Protein 3TT2 (pdb70)

B-factor: mean 83.64, std 30.18, range [34.37, 257.27]

Radius of gyration: 21.17 Å; Cα contacts (8 Å, |Δi|>4): 575; chains: 1; bounding box: 44×39×64 Å

Sequence (309 aa):
TLPDRFIARAPVPADAPAIARLIAACQEADGDEPDASAEEVLRDWEGLDLGQEAVLVVAPDGEAAAYADVLNRRYVQLSVYGYVHPRFRGGLGTWLVQWGEEWIQDRHLAPAEAQVTVQHYIRASSTSALRLEQHGYRPVRRDIWVAITLDQPPPAPEWPEGITARTFVPGLLDERATYEAVEEAFGRPPSTFERWLSTQSERKDPELWLLAVETDSGHIVGTCLGQETAGKGWIGSVGVRRPWRGRGIALALLQEVFGVYYRRGVREVELSVDAESRTGAPRLYRRAGHVKHHRYVLHRKEIRPGIDLSTT

CATH classification: 3.40.630.30

InterPro domains:
  IPR000182 GNAT domain [PF00583] (185-301)
  IPR000182 GNAT domain [PF13508] (57-145)
  IPR000182 GNAT domain [PS51186] (10-158)
  IPR000182 GNAT domain [PS51186] (170-321)
  IPR016181 Acyl-CoA N-acyltransferase [SSF55729] (5-161)
  IPR016181 Acyl-CoA N-acyltransferase [SSF55729] (130-307)
  IPR050680 YpeA/RimI acetyltransferase [PTHR43420] (211-312)

Solvent-accessible surface area: 16433 Å² total

Secondary structure (DSSP, 8-state):
---TT-EEE---GGGHHHHHHHHHHHHHHTT------HHHHHHHTTTS-HHHHEEEEE-TTSSEEEEEEEEEETTTEEEEEEEE-TTS---HHHHHHHHHHHHHHH---S-TTB-EEEEEEEETT-HHHHH--TTS-EEEEEEE--EE-SSPPPPP-PPTTEEEEE--TTTSHHHHHHHHHHHT------HHHHH--TTGGG-GGGEEEEEETTTTEEEEEEEEEEETTEEEEEEEEE-GGGTTSSHHHHHHHHHHHHHHHHT--EEEE-EEEETTT-S-HHHHHT-----EEEEEEEEEE-SB--TT-

Nearest PDB structures (foldseek):
  3tt2-assembly1_A  TM=1.003E+00  e=1.892E-68  Sphaerobacter thermophilus DSM 20745
  7wx5-assembly1_A  TM=7.846E-01  e=6.870E-16  Legionella pneumophila
  7wx7-assembly1_A  TM=7.802E-01  e=7.766E-16  Legionella pneumophila
  6wqb-assembly1_A  TM=7.518E-01  e=3.594E-15  Legionella hackeliae
  7wx6-assembly1_A  TM=7.476E-01  e=6.807E-14  Legionella pneumophila

Organism: Sphaerobacter thermophilus (strain ATCC 49802 / DSM 20745 / KCCM 41009 / NCIMB 13125 / S 6022) (NCBI:txid479434)

Foldseek 3Di:
DDDPLKDKAFDDLVCLALVQVQVQQQCVVLVHHSPGHSVVVNVVCPPDDRHQFKMFIAGNVRGTQKIKGWDQFQLQEIEMEITGRPVPPDCVVVVSVVVSLVSSVVPVSHDPQAWHKYKYWAFPRDVSVVVCVVVAWDFFWKKFKKAFPPDQFDQFDAFPQKDKDQDDPPPCQVQVLVLVCQQDLLARDDS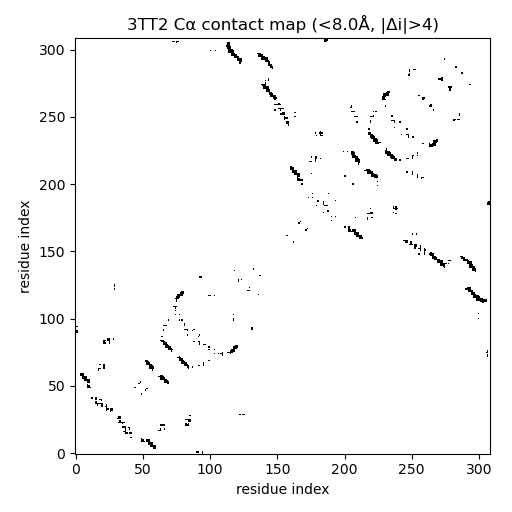VRVCVVVPQVVPSLLWIFIAGNVVRHGQWIWRWGADPLAIETEDTGGHVVPPPRCRSLSRLSSSSNSSVVVPRGMYMYMDIDGPPPDDDPSPVSSPDTDTMITMIMDTSGDHDHDSHD

Structure (mmCIF, N/CA/C/O backbone):
data_3TT2
#
_entry.id   3TT2
#
_cell.length_a   48.611
_cell.length_b   85.515
_cell.length_c   98.626
_cell.angle_alpha   90.00
_cell.angle_beta   90.00
_cell.angle_gamma   90.00
#
_symmetry.space_group_name_H-M   'P 21 21 21'
#
loop_
_entity.id
_entity.type
_entity.pdbx_description
1 polymer 'GCN5-related N-acetyltransferase'
2 non-polymer 'SULFATE ION'
3 non-polymer GLYCEROL
4 non-polymer '2-(N-MORPHOLINO)-ETHANESULFONIC ACID'
5 water water
#
loop_
_atom_site.group_PDB
_atom_site.id
_atom_site.type_symbol
_atom_site.label_atom_id
_atom_site.label_alt_id
_atom_site.label_comp_id
_atom_site.label_asym_id
_atom_site.label_entity_id
_atom_site.label_seq_id
_atom_site.pdbx_PDB_ins_code
_atom_site.Cartn_x
_atom_site.Cartn_y
_atom_site.Cartn_z
_atom_site.occupancy
_atom_site.B_iso_or_equiv
_atom_site.auth_seq_id
_atom_site.auth_comp_id
_atom_site.auth_asym_id
_atom_site.auth_atom_id
_atom_site.pdbx_PDB_model_num
ATOM 1 N N . THR A 1 8 ? 25.724 58.180 97.815 1.00 133.76 5 THR A N 1
ATOM 2 C CA . THR A 1 8 ? 24.573 58.970 98.250 1.00 139.24 5 THR A CA 1
ATOM 3 C C . THR A 1 8 ? 23.494 59.035 97.169 1.00 134.40 5 THR A C 1
ATOM 4 O O . THR A 1 8 ? 23.765 59.371 96.012 1.00 129.11 5 THR A O 1
ATOM 8 N N . LEU A 1 9 ? 22.270 58.704 97.565 1.00 133.46 6 LEU A N 1
ATOM 9 C CA . LEU A 1 9 ? 21.120 58.769 96.682 1.00 125.72 6 LEU A CA 1
ATOM 10 C C . LEU A 1 9 ? 19.957 59.286 97.510 1.00 134.94 6 LEU A C 1
ATOM 11 O O . LEU A 1 9 ? 19.860 58.948 98.696 1.00 141.96 6 LEU A O 1
ATOM 16 N N . PRO A 1 10 ? 19.085 60.126 96.910 1.00 136.27 7 PRO A N 1
ATOM 17 C CA . PRO A 1 10 ? 17.875 60.509 97.651 1.00 144.01 7 PRO A CA 1
ATOM 18 C C . PRO A 1 10 ? 17.024 59.315 98.090 1.00 149.26 7 PRO A C 1
ATOM 19 O O . PRO A 1 10 ? 16.852 58.371 97.318 1.00 147.19 7 PRO A O 1
ATOM 23 N N . ASP A 1 11 ? 16.499 59.384 99.311 1.00 156.29 8 ASP A N 1
ATOM 24 C CA . ASP A 1 11 ? 15.787 58.282 99.960 1.00 158.84 8 ASP A CA 1
ATOM 25 C C . ASP A 1 11 ? 14.708 57.659 99.081 1.00 158.96 8 ASP A C 1
ATOM 26 O O . ASP A 1 11 ? 14.644 56.440 98.909 1.00 162.05 8 ASP A O 1
ATOM 31 N N . ARG A 1 12 ? 13.883 58.513 98.495 1.00 152.59 9 ARG A N 1
ATOM 32 C CA . ARG A 1 12 ? 12.698 58.060 97.792 1.00 149.92 9 ARG A CA 1
ATOM 33 C C . ARG A 1 12 ? 13.035 57.365 96.476 1.00 144.72 9 ARG A C 1
ATOM 34 O O . ARG A 1 12 ? 12.152 56.836 95.800 1.00 148.26 9 ARG A O 1
ATOM 42 N N . PHE A 1 13 ? 14.313 57.375 96.112 1.00 138.89 10 PHE A N 1
ATOM 43 C CA . PHE A 1 13 ? 14.753 56.835 94.825 1.00 132.30 10 PHE A CA 1
ATOM 44 C C . PHE A 1 13 ? 15.381 55.437 94.886 1.00 127.54 10 PHE A C 1
ATOM 45 O O . PHE A 1 13 ? 16.313 55.179 95.654 1.00 122.21 10 PHE A O 1
ATOM 53 N N . ILE A 1 14 ? 14.861 54.550 94.042 1.00 125.33 11 ILE A N 1
ATOM 54 C CA . ILE A 1 14 ? 15.294 53.161 93.989 1.00 119.83 11 ILE A CA 1
ATOM 55 C C . ILE A 1 14 ? 16.038 52.904 92.691 1.00 110.83 11 ILE A C 1
ATOM 56 O O . ILE A 1 14 ? 15.543 53.205 91.603 1.00 108.22 11 ILE A O 1
ATOM 61 N N . ALA A 1 15 ? 17.241 52.363 92.814 1.00 105.25 12 ALA A N 1
ATOM 62 C CA . ALA A 1 15 ? 18.017 51.980 91.653 1.00 99.27 12 ALA A CA 1
ATOM 63 C C . ALA A 1 15 ? 17.893 50.476 91.486 1.00 99.09 12 ALA A C 1
ATOM 64 O O . ALA A 1 15 ? 17.991 49.734 92.462 1.00 105.01 12 ALA A O 1
ATOM 66 N N . ARG A 1 16 ? 17.659 50.026 90.260 1.00 93.92 13 ARG A N 1
ATOM 67 C CA . ARG A 1 16 ? 17.398 48.615 90.015 1.00 92.51 13 ARG A CA 1
ATOM 68 C C . ARG A 1 16 ? 17.729 48.266 88.570 1.00 92.25 13 AR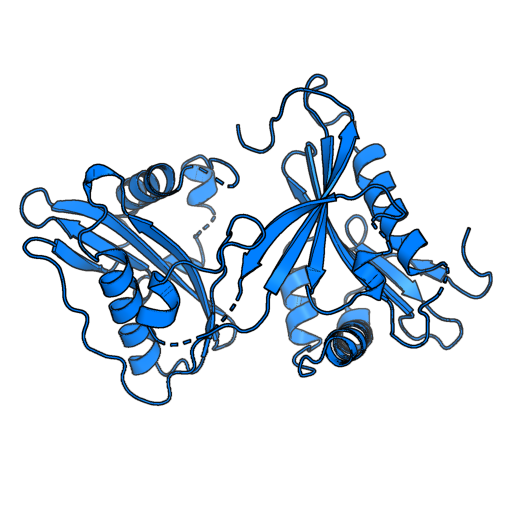G A C 1
ATOM 69 O O . ARG A 1 16 ? 17.773 49.152 87.715 1.00 91.79 13 ARG A O 1
ATOM 77 N N . ALA A 1 17 ? 17.955 46.985 88.291 1.00 90.73 14 ALA A N 1
ATOM 78 C CA . ALA A 1 17 ? 18.220 46.556 86.922 1.00 89.31 14 ALA A CA 1
ATOM 79 C C . ALA A 1 17 ? 16.977 46.734 86.062 1.00 97.25 14 ALA A C 1
ATOM 80 O O . ALA A 1 17 ? 15.875 46.431 86.496 1.00 103.03 14 ALA A O 1
ATOM 82 N N . PRO A 1 18 ? 17.146 47.231 84.833 1.00 96.38 15 PRO A N 1
ATOM 83 C CA . PRO A 1 18 ? 16.002 47.327 83.922 1.00 100.41 15 PRO A CA 1
ATOM 84 C C . PRO A 1 18 ? 15.465 45.977 83.413 1.00 105.56 15 PRO A C 1
ATOM 85 O O . PRO A 1 18 ? 16.222 45.029 83.176 1.00 106.32 15 PRO A O 1
ATOM 89 N N . VAL A 1 19 ? 14.146 45.932 83.239 1.00 104.75 16 VAL A N 1
ATOM 90 C CA . VAL A 1 19 ? 13.414 44.777 82.733 1.00 107.57 16 VAL A CA 1
ATOM 91 C C . VAL A 1 19 ? 12.796 45.248 81.414 1.00 107.49 16 VAL A C 1
ATOM 92 O O . VAL A 1 19 ? 12.462 46.422 81.291 1.00 105.69 16 VAL A O 1
ATOM 96 N N . PRO A 1 20 ? 12.653 44.352 80.417 1.00 107.59 17 PRO A N 1
ATOM 97 C CA . PRO A 1 20 ? 12.138 44.764 79.099 1.00 109.35 17 PRO A CA 1
ATOM 98 C C . PRO A 1 20 ? 10.825 45.561 79.126 1.00 118.05 17 PRO A C 1
ATOM 99 O O . PRO A 1 20 ? 10.571 46.344 78.206 1.00 119.06 17 PRO A O 1
ATOM 103 N N . ALA A 1 21 ? 10.014 45.369 80.163 1.00 121.41 18 ALA A N 1
ATOM 104 C CA . ALA A 1 21 ? 8.784 46.139 80.331 1.00 126.45 18 ALA A CA 1
ATOM 105 C C . ALA A 1 21 ? 9.043 47.619 80.650 1.00 117.82 18 ALA A C 1
ATOM 106 O O . ALA A 1 21 ? 8.120 48.442 80.633 1.00 124.19 18 ALA A O 1
ATOM 108 N N . ASP A 1 22 ? 10.295 47.949 80.945 1.00 106.77 19 ASP A N 1
ATOM 109 C CA . ASP A 1 22 ? 10.687 49.333 81.190 1.00 110.94 19 ASP A CA 1
ATOM 110 C C . ASP A 1 22 ? 11.018 50.055 79.887 1.00 111.05 19 ASP A C 1
ATOM 111 O O . ASP A 1 22 ? 11.189 51.273 79.875 1.00 111.38 19 ASP A O 1
ATOM 116 N N . ALA A 1 23 ? 11.119 49.303 78.797 1.00 91.42 20 ALA A N 1
ATOM 117 C CA . ALA A 1 23 ? 11.375 49.903 77.492 1.00 94.46 20 ALA A CA 1
ATOM 118 C C . ALA A 1 23 ? 10.515 51.139 77.184 1.00 96.37 20 ALA A C 1
ATOM 119 O O . ALA A 1 23 ? 11.061 52.165 76.765 1.00 92.08 20 ALA A O 1
ATOM 121 N N . PRO A 1 24 ? 9.174 51.049 77.376 1.00 103.85 21 PRO A N 1
ATOM 122 C CA . PRO A 1 24 ? 8.350 52.232 77.099 1.00 110.59 21 PRO A CA 1
ATOM 123 C C . PRO A 1 24 ? 8.635 53.404 78.027 1.00 114.06 21 PRO A C 1
ATOM 124 O O . PRO A 1 24 ? 8.724 54.536 77.555 1.00 115.79 21 PRO A O 1
ATOM 128 N N . ALA A 1 25 ? 8.772 53.133 79.322 1.00 114.60 22 ALA A N 1
ATOM 129 C CA . ALA A 1 25 ? 9.019 54.185 80.297 1.00 116.95 22 ALA A CA 1
ATOM 130 C C . ALA A 1 25 ? 10.330 54.887 79.986 1.00 113.21 22 ALA A C 1
ATOM 131 O O . ALA A 1 25 ? 10.388 56.117 79.965 1.00 114.28 22 ALA A O 1
ATOM 133 N N . ILE A 1 26 ? 11.363 54.083 79.719 1.00 106.32 23 ILE A N 1
ATOM 134 C CA . ILE A 1 26 ? 12.727 54.555 79.457 1.00 97.65 23 ILE A CA 1
ATOM 135 C C . ILE A 1 26 ? 12.855 55.334 78.147 1.00 92.19 23 ILE A C 1
ATOM 136 O O . ILE A 1 26 ? 13.566 56.337 78.076 1.00 87.61 23 ILE A O 1
ATOM 141 N N . ALA A 1 27 ? 12.176 54.857 77.113 1.00 93.20 24 ALA A N 1
ATOM 142 C CA . ALA A 1 27 ? 12.125 55.568 75.850 1.00 94.46 24 ALA A CA 1
ATOM 143 C C . ALA A 1 27 ? 11.759 57.027 76.120 1.00 96.94 24 ALA A C 1
ATOM 144 O O . ALA A 1 27 ? 12.427 57.949 75.647 1.00 92.90 24 ALA A O 1
ATOM 146 N N . ARG A 1 28 ? 10.722 57.224 76.926 1.00 98.30 25 ARG A N 1
ATOM 147 C CA . ARG A 1 28 ? 10.243 58.557 77.249 1.00 101.27 25 ARG A CA 1
ATOM 148 C C . ARG A 1 28 ? 11.259 59.369 78.034 1.00 101.24 25 ARG A C 1
ATOM 149 O O . ARG A 1 28 ? 11.328 60.588 77.903 1.00 110.23 25 ARG A O 1
ATOM 157 N N . LEU A 1 29 ? 12.042 58.696 78.861 1.00 90.33 26 LEU A N 1
ATOM 158 C CA . LEU A 1 29 ? 13.093 59.381 79.592 1.00 93.72 26 LEU A CA 1
ATOM 159 C C . LEU A 1 29 ? 14.135 59.935 78.618 1.00 96.40 26 LEU A C 1
ATOM 160 O O . LEU A 1 29 ? 14.579 61.075 78.748 1.00 96.59 26 LEU A O 1
ATOM 165 N N . ILE A 1 30 ? 14.520 59.121 77.641 1.00 97.23 27 ILE A N 1
ATOM 166 C CA . ILE A 1 30 ? 15.467 59.549 76.616 1.00 89.68 27 ILE A CA 1
ATOM 167 C C . ILE A 1 30 ? 14.863 60.676 75.803 1.00 95.43 27 ILE A C 1
ATOM 168 O O . ILE A 1 30 ? 15.548 61.623 75.418 1.00 94.46 27 ILE A O 1
ATOM 173 N N . ALA A 1 31 ? 13.570 60.552 75.525 1.00 94.72 28 ALA A N 1
ATOM 174 C CA . ALA A 1 31 ? 12.874 61.543 74.729 1.00 94.87 28 ALA A CA 1
ATOM 175 C C . ALA A 1 31 ? 12.885 62.887 75.444 1.00 100.10 28 ALA A C 1
ATOM 176 O O . ALA A 1 31 ? 13.175 63.919 74.840 1.00 106.40 28 ALA A O 1
ATOM 178 N N . ALA A 1 32 ? 12.586 62.866 76.738 1.00 101.11 29 ALA A N 1
ATOM 179 C CA . ALA A 1 32 ? 12.596 64.084 77.541 1.00 105.45 29 ALA A CA 1
ATOM 180 C C . ALA A 1 32 ? 13.990 64.698 77.564 1.00 99.94 29 ALA A C 1
ATOM 181 O O . ALA A 1 32 ? 14.137 65.922 77.531 1.00 104.01 29 ALA A O 1
ATOM 183 N N . CYS A 1 33 ? 15.007 63.838 77.606 1.00 93.75 30 CYS A N 1
ATOM 184 C CA . CYS A 1 33 ? 16.410 64.270 77.572 1.00 99.92 30 CYS A CA 1
ATOM 185 C C . CYS A 1 33 ? 16.844 64.822 76.211 1.00 106.81 30 CYS A C 1
ATOM 186 O O . CYS A 1 33 ? 17.485 65.875 76.143 1.00 105.18 30 CYS A O 1
ATOM 189 N N . GLN A 1 34 ? 16.508 64.107 75.136 1.00 109.70 31 GLN A N 1
ATOM 190 C CA . GLN A 1 34 ? 16.906 64.533 73.796 1.00 106.08 31 GLN A CA 1
ATOM 191 C C . GLN A 1 34 ? 16.128 65.770 73.387 1.00 107.10 31 GLN A C 1
ATOM 192 O O . GLN A 1 34 ? 16.541 66.511 72.501 1.00 87.09 31 GLN A O 1
ATOM 198 N N . GLU A 1 35 ? 15.011 66.008 74.061 1.00 111.59 32 GLU A N 1
ATOM 199 C CA . GLU A 1 35 ? 14.263 67.223 73.823 1.00 115.77 32 GLU A CA 1
ATOM 200 C C . GLU A 1 35 ? 14.971 68.452 74.377 1.00 117.10 32 GLU A C 1
ATOM 201 O O . GLU A 1 35 ? 15.025 69.486 73.715 1.00 123.37 32 GLU A O 1
ATOM 207 N N . ALA A 1 36 ? 15.519 68.342 75.583 1.00 113.72 33 ALA A N 1
ATOM 208 C CA . ALA A 1 36 ? 16.211 69.474 76.199 1.00 115.95 33 ALA A CA 1
ATOM 209 C C . ALA A 1 36 ? 17.446 69.907 75.400 1.00 122.42 33 ALA A C 1
ATOM 210 O O . ALA A 1 36 ? 17.763 71.096 75.327 1.00 130.13 33 ALA A O 1
ATOM 212 N N . ASP A 1 37 ? 18.129 68.943 74.788 1.00 117.83 34 ASP A N 1
ATOM 213 C CA . ASP A 1 37 ? 19.313 69.237 73.990 1.00 116.07 34 ASP A CA 1
ATOM 214 C C . ASP A 1 37 ? 18.935 69.955 72.696 1.00 117.73 34 ASP A C 1
ATOM 215 O O . ASP A 1 37 ? 19.801 70.439 71.969 1.00 124.47 34 ASP A O 1
ATOM 220 N N . GLY A 1 38 ? 17.641 70.011 72.404 1.00 111.18 35 GLY A N 1
ATOM 221 C CA . GLY A 1 38 ? 17.174 70.670 71.203 1.00 115.05 35 GLY A CA 1
ATOM 222 C C . GLY A 1 38 ? 16.827 69.695 70.095 1.00 120.96 35 GLY A C 1
ATOM 223 O O . GLY A 1 38 ? 16.374 70.092 69.019 1.00 130.84 35 GLY A O 1
ATOM 224 N N . ASP A 1 39 ? 17.048 68.413 70.349 1.00 115.48 36 ASP A N 1
ATOM 225 C CA . ASP A 1 39 ? 16.699 67.397 69.370 1.00 120.47 36 ASP A CA 1
ATOM 226 C C . ASP A 1 39 ? 15.218 67.083 69.409 1.00 128.54 36 ASP A C 1
ATOM 227 O O . ASP A 1 39 ? 14.547 67.308 70.416 1.00 133.26 36 ASP A O 1
ATOM 232 N N . GLU A 1 40 ? 14.704 66.587 68.293 1.00 131.98 37 GLU A N 1
ATOM 233 C CA . GLU A 1 40 ? 13.341 66.102 68.263 1.00 136.16 37 GLU A CA 1
ATOM 234 C C . GLU A 1 40 ? 13.272 64.816 69.073 1.00 139.44 37 GLU A C 1
ATOM 235 O O . GLU A 1 40 ? 14.244 64.058 69.135 1.00 131.92 37 GLU A O 1
ATOM 241 N N . PRO A 1 41 ? 12.123 64.571 69.708 1.00 148.43 38 PRO A N 1
ATOM 242 C CA . PRO A 1 41 ? 11.889 63.298 70.392 1.00 149.22 38 PRO A CA 1
ATOM 243 C C . PRO A 1 41 ? 11.684 62.144 69.410 1.00 150.75 38 PRO A C 1
ATOM 244 O O . PRO A 1 41 ? 10.558 61.721 69.153 1.00 152.36 38 PRO A O 1
ATOM 248 N N . ASP A 1 42 ? 12.789 61.651 68.862 1.00 150.05 39 ASP A N 1
ATOM 249 C CA . ASP A 1 42 ? 12.772 60.488 67.991 1.00 151.24 39 ASP A CA 1
ATOM 250 C C . ASP A 1 42 ? 12.471 59.226 68.795 1.00 146.41 39 ASP A C 1
ATOM 251 O O . ASP A 1 42 ? 11.770 58.338 68.321 1.00 148.72 39 ASP A O 1
ATOM 256 N N . ALA A 1 43 ? 12.976 59.181 70.027 1.00 136.70 40 ALA A N 1
ATOM 257 C CA . ALA A 1 43 ? 13.075 57.947 70.809 1.00 126.56 40 ALA A CA 1
ATOM 258 C C . ALA A 1 43 ? 11.782 57.142 70.931 1.00 133.54 40 ALA A C 1
ATOM 259 O O . ALA A 1 43 ? 10.708 57.695 71.169 1.00 139.04 40 ALA A O 1
ATOM 261 N N . SER A 1 44 ? 11.904 55.828 70.754 1.00 130.62 41 SER A N 1
ATOM 262 C CA . SER A 1 44 ? 10.779 54.905 70.887 1.00 125.56 41 SER A CA 1
ATOM 263 C C . SER A 1 44 ? 11.210 53.692 71.705 1.00 120.47 41 SER A C 1
ATOM 264 O O . SER A 1 44 ? 12.393 53.357 71.752 1.00 116.31 41 SER A O 1
ATOM 267 N N . ALA A 1 45 ? 10.252 53.040 72.354 1.00 121.89 42 ALA A N 1
ATOM 268 C CA . ALA A 1 45 ? 10.531 51.824 73.105 1.00 121.16 42 ALA A CA 1
ATOM 269 C C . ALA A 1 45 ? 11.067 50.755 72.168 1.00 120.86 42 ALA A C 1
ATOM 270 O O . ALA A 1 45 ? 11.860 49.907 72.566 1.00 117.33 42 ALA A O 1
ATOM 272 N N . GLU A 1 46 ? 10.626 50.811 70.918 1.00 120.27 43 GLU A N 1
ATOM 273 C CA . GLU A 1 46 ? 11.100 49.912 69.885 1.00 118.85 43 GLU A CA 1
ATOM 274 C C . GLU A 1 46 ? 12.619 49.961 69.729 1.00 123.24 43 GLU A C 1
ATOM 275 O O . GLU A 1 46 ? 13.270 48.920 69.613 1.00 126.04 43 GLU A O 1
ATOM 281 N N . GLU A 1 47 ? 13.182 51.168 69.717 1.00 121.96 44 GLU A N 1
ATOM 282 C CA . GLU A 1 47 ? 14.633 51.333 69.623 1.00 115.94 44 GLU A CA 1
ATOM 283 C C . GLU A 1 47 ? 15.337 50.778 70.854 1.00 116.55 44 GLU A C 1
ATOM 284 O O . GLU A 1 47 ? 16.339 50.078 70.737 1.00 116.71 44 GLU A O 1
ATOM 290 N N . VAL A 1 48 ? 14.804 51.107 72.030 1.00 114.94 45 VAL A N 1
ATOM 291 C CA . VAL A 1 48 ? 15.344 50.634 73.302 1.00 102.21 45 VAL A CA 1
ATOM 292 C C . VAL A 1 48 ? 15.470 49.116 73.290 1.00 105.01 45 VAL A C 1
ATOM 293 O O . VAL A 1 48 ? 16.546 48.576 73.536 1.00 107.39 45 VAL A O 1
ATOM 297 N N . LEU A 1 49 ? 14.373 48.442 72.962 1.00 108.57 46 LEU A N 1
ATOM 298 C CA . LEU A 1 49 ? 14.331 46.986 72.858 1.00 110.09 46 LEU A CA 1
ATOM 299 C C . LEU A 1 49 ? 15.363 46.423 71.905 1.00 110.70 46 LEU A C 1
ATOM 300 O O . LEU A 1 49 ? 15.845 45.308 72.098 1.00 108.40 46 LEU A O 1
ATOM 305 N N . ARG A 1 50 ? 15.655 47.185 70.854 1.00 114.02 47 ARG A N 1
ATOM 306 C CA . ARG A 1 50 ? 16.647 46.790 69.863 1.00 112.80 47 ARG A CA 1
ATOM 307 C C . ARG A 1 50 ? 18.072 46.999 70.368 1.00 106.46 47 ARG A C 1
ATOM 308 O O . ARG A 1 50 ? 18.942 46.155 70.161 1.00 107.05 47 ARG A O 1
ATOM 316 N N . ASP A 1 51 ? 18.315 48.127 71.025 1.00 101.93 48 ASP A N 1
ATOM 317 C CA . ASP A 1 51 ? 19.632 48.403 71.584 1.00 95.02 48 ASP A CA 1
ATOM 318 C C . ASP A 1 51 ? 19.887 47.541 72.825 1.00 91.33 48 ASP A C 1
ATOM 319 O O . ASP A 1 51 ? 20.984 47.548 73.386 1.00 96.01 48 ASP A O 1
ATOM 324 N N . TRP A 1 52 ? 18.864 46.814 73.264 1.00 86.50 49 TRP A N 1
ATOM 325 C CA . TRP A 1 52 ? 19.013 45.893 74.382 1.00 85.93 49 TRP A CA 1
ATOM 326 C C . TRP A 1 52 ? 19.313 44.488 73.900 1.00 94.53 49 TRP A C 1
ATOM 327 O O . TRP A 1 52 ? 19.450 43.567 74.709 1.00 93.36 49 TRP A O 1
ATOM 338 N N . GLU A 1 53 ? 19.385 44.324 72.580 1.00 103.43 50 GLU A N 1
ATOM 339 C CA . GLU A 1 53 ? 19.611 43.013 71.988 1.00 108.93 50 GLU A CA 1
ATOM 340 C C . GLU A 1 53 ? 20.955 42.465 72.436 1.00 102.16 50 GLU A C 1
ATOM 341 O O . GLU A 1 53 ? 21.058 41.309 72.846 1.00 105.40 50 GLU A O 1
ATOM 347 N N . GLY A 1 54 ? 21.984 43.297 72.371 1.00 93.37 51 GLY A N 1
ATOM 348 C CA . GLY A 1 54 ? 23.295 42.872 72.817 1.00 94.77 51 GLY A CA 1
ATOM 34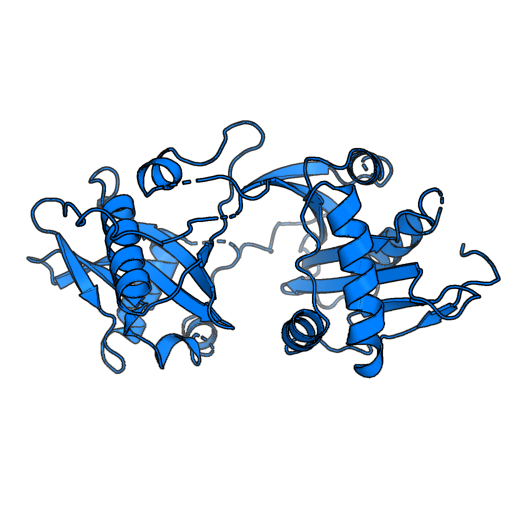9 C C . GLY A 1 54 ? 23.437 42.619 74.310 1.00 96.82 51 GLY A C 1
ATOM 350 O O . GLY A 1 54 ? 23.791 41.518 74.733 1.00 97.02 51 GLY A O 1
ATOM 351 N N . LEU A 1 55 ? 23.122 43.631 75.112 1.00 95.20 52 LEU A N 1
ATOM 352 C CA . LEU A 1 55 ? 23.552 43.666 76.514 1.00 95.68 52 LEU A CA 1
ATOM 353 C C . LEU A 1 55 ? 22.840 42.750 77.513 1.00 91.72 52 LEU A C 1
ATOM 354 O O . LEU A 1 55 ? 21.721 42.288 77.272 1.00 91.24 52 LEU A O 1
ATOM 359 N N . ASP A 1 56 ? 23.505 42.530 78.647 1.00 89.59 53 ASP A N 1
ATOM 360 C CA . ASP A 1 56 ? 22.925 41.807 79.771 1.00 96.67 53 ASP A CA 1
ATOM 361 C C . ASP A 1 56 ? 22.209 42.858 80.616 1.00 94.66 53 ASP A C 1
ATOM 362 O O . ASP A 1 56 ? 22.840 43.727 81.222 1.00 88.49 53 ASP A O 1
ATOM 367 N N . LEU A 1 57 ? 20.885 42.757 80.678 1.00 93.92 54 LEU A N 1
ATOM 368 C CA . LEU A 1 57 ? 20.101 43.784 81.339 1.00 92.34 54 LEU A CA 1
ATOM 369 C C . LEU A 1 57 ? 20.407 43.817 82.825 1.00 95.98 54 LEU A C 1
ATOM 370 O O . LEU A 1 57 ? 20.484 44.893 83.424 1.00 94.33 54 LEU A O 1
ATOM 375 N N . GLY A 1 58 ? 20.604 42.639 83.409 1.00 101.68 55 GLY A N 1
ATOM 376 C CA . GLY A 1 58 ? 20.813 42.540 84.840 1.00 102.72 55 GLY A CA 1
ATOM 377 C C . GLY A 1 58 ? 22.084 43.246 85.255 1.00 101.91 55 GLY A C 1
ATOM 378 O O . GLY A 1 58 ? 22.074 44.087 86.154 1.00 100.22 55 GLY A O 1
ATOM 379 N N . GLN A 1 59 ? 23.186 42.860 84.621 1.00 96.74 56 GLN A N 1
ATOM 380 C CA . GLN A 1 59 ? 24.507 43.415 84.903 1.00 88.34 56 GLN A CA 1
ATOM 381 C C . GLN A 1 59 ? 24.955 44.716 84.207 1.00 80.10 56 GLN A C 1
ATOM 382 O O . GLN A 1 59 ? 25.703 45.497 84.784 1.00 80.70 56 GLN A O 1
ATOM 388 N N . GLU A 1 60 ? 24.531 44.922 82.962 1.00 78.95 57 GLU A N 1
ATOM 389 C CA . GLU A 1 60 ? 25.007 46.055 82.146 1.00 69.54 57 GLU A CA 1
ATOM 390 C C . GLU A 1 60 ? 24.168 47.358 82.065 1.00 75.29 57 GLU A C 1
ATOM 391 O O . GLU A 1 60 ? 24.506 48.264 81.305 1.00 71.95 57 GLU A O 1
ATOM 397 N N . ALA A 1 61 ? 23.075 47.453 82.815 1.00 78.98 58 ALA A N 1
ATOM 398 C CA . ALA A 1 61 ? 22.275 48.675 82.791 1.00 78.01 58 ALA A CA 1
ATOM 399 C C . ALA A 1 61 ? 21.702 48.977 84.162 1.00 75.89 58 ALA A C 1
ATOM 400 O O . ALA A 1 61 ? 21.568 48.078 84.999 1.00 79.13 58 ALA A O 1
ATOM 402 N N . VAL A 1 62 ? 21.380 50.245 84.398 1.00 65.41 59 VAL A N 1
ATOM 403 C CA . VAL A 1 62 ? 20.754 50.632 85.660 1.00 68.06 59 VAL A CA 1
ATOM 404 C C . VAL A 1 62 ? 19.575 51.569 85.421 1.00 75.60 59 VAL A C 1
ATOM 405 O O . VAL A 1 62 ? 19.591 52.364 84.485 1.00 77.52 59 VAL A O 1
ATOM 409 N N . LEU A 1 63 ? 18.545 51.458 86.259 1.00 79.83 60 LEU A N 1
ATOM 410 C CA . LEU A 1 63 ? 17.381 52.343 86.187 1.00 80.82 60 LEU A CA 1
ATOM 411 C C . LEU A 1 63 ? 17.092 52.976 87.545 1.00 84.43 60 LEU A C 1
ATOM 412 O O . LEU A 1 63 ? 16.870 52.270 88.524 1.00 91.88 60 LEU A O 1
ATOM 417 N N . VAL A 1 64 ? 17.105 54.304 87.614 1.00 83.47 61 VAL A N 1
ATOM 418 C CA . VAL A 1 64 ? 16.725 54.982 88.848 1.00 88.85 61 VAL A CA 1
ATOM 419 C C . VAL A 1 64 ? 15.230 55.259 88.786 1.00 91.08 61 VAL A C 1
ATOM 420 O O . VAL A 1 64 ? 14.764 56.017 87.943 1.00 91.11 61 VAL A O 1
ATOM 424 N N . VAL A 1 65 ? 14.474 54.628 89.670 1.00 96.19 62 VAL A N 1
ATOM 425 C CA . VAL A 1 65 ? 13.036 54.812 89.648 1.00 100.83 62 VAL A CA 1
ATOM 426 C C . VAL A 1 65 ? 12.657 55.912 90.616 1.00 108.28 62 VAL A C 1
ATOM 427 O O . VAL A 1 65 ? 13.109 55.935 91.764 1.00 113.07 62 VAL A O 1
ATOM 431 N N . ALA A 1 66 ? 11.856 56.851 90.131 1.00 111.82 63 ALA A N 1
ATOM 432 C CA . ALA A 1 66 ? 11.404 57.951 90.960 1.00 118.29 63 ALA A CA 1
ATOM 433 C C . ALA A 1 66 ? 10.236 57.489 91.841 1.00 126.43 63 ALA A C 1
ATOM 434 O O . ALA A 1 66 ? 9.575 56.492 91.529 1.00 120.89 63 ALA A O 1
ATOM 436 N N . PRO A 1 67 ? 9.999 58.202 92.954 1.00 134.49 64 PRO A N 1
ATOM 437 C CA . PRO A 1 67 ? 8.896 57.960 93.890 1.00 140.22 64 PRO A CA 1
ATOM 438 C C . PRO A 1 67 ? 7.533 57.799 93.207 1.00 147.27 64 PRO A C 1
ATOM 439 O O . PRO A 1 67 ? 6.700 57.040 93.701 1.00 146.56 64 PRO A O 1
ATOM 443 N N . ASP A 1 68 ? 7.323 58.473 92.079 1.00 152.61 65 ASP A N 1
ATOM 444 C CA . ASP A 1 68 ? 6.052 58.379 91.359 1.00 160.13 65 ASP A CA 1
ATOM 445 C C . ASP A 1 68 ? 6.005 57.172 90.416 1.00 158.00 65 ASP A C 1
ATOM 446 O O . ASP A 1 68 ? 5.031 56.974 89.691 1.00 158.45 65 ASP A O 1
ATOM 451 N N . GLY A 1 69 ? 7.072 56.379 90.426 1.00 155.38 66 GLY A N 1
ATOM 452 C CA . GLY A 1 69 ? 7.114 55.140 89.671 1.00 156.36 66 GLY A CA 1
ATOM 453 C C . GLY A 1 69 ? 7.581 55.312 88.242 1.00 153.28 66 GLY A C 1
ATOM 454 O O . GLY A 1 69 ? 7.420 54.423 87.400 1.00 153.09 66 GLY A O 1
ATOM 455 N N . GLU A 1 70 ? 8.185 56.461 87.975 1.00 148.43 67 GLU A N 1
ATOM 456 C CA . GLU A 1 70 ? 8.566 56.825 86.623 1.00 141.99 67 GLU A CA 1
ATOM 457 C C . GLU A 1 70 ? 10.079 56.842 86.599 1.00 131.86 67 GLU A C 1
ATOM 458 O O . GLU A 1 70 ? 10.722 57.014 87.641 1.00 129.24 67 GLU A O 1
ATOM 464 N N . ALA A 1 71 ? 10.660 56.653 85.420 1.00 125.02 68 ALA A N 1
ATOM 465 C CA . ALA A 1 71 ? 12.099 56.506 85.345 1.00 112.07 68 ALA A CA 1
ATOM 466 C C . ALA A 1 71 ? 12.781 57.870 85.449 1.00 105.60 68 ALA A C 1
ATOM 467 O O . ALA A 1 71 ? 12.681 58.719 84.55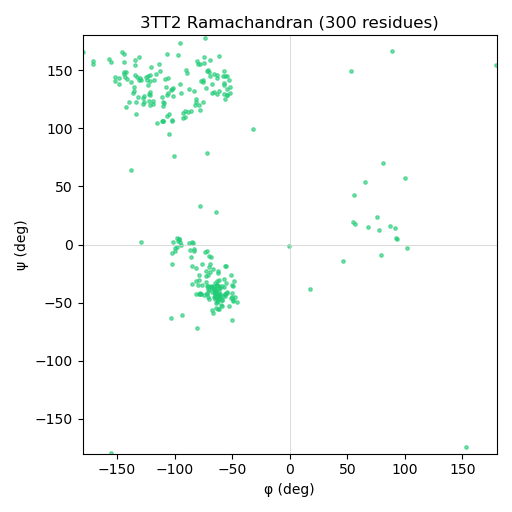8 1.00 111.39 68 ALA A O 1
ATOM 469 N N . ALA A 1 72 ? 13.548 58.031 86.519 1.00 96.07 69 ALA A N 1
ATOM 470 C CA . ALA A 1 72 ? 14.232 59.281 86.813 1.00 93.83 69 ALA A CA 1
ATOM 471 C C . ALA A 1 72 ? 15.511 59.388 86.007 1.00 92.62 69 ALA A C 1
ATOM 472 O O . ALA A 1 72 ? 15.846 60.445 85.485 1.00 96.05 69 ALA A O 1
ATOM 474 N N . ALA A 1 73 ? 16.235 58.279 85.927 1.00 91.34 70 ALA A N 1
ATOM 475 C CA . ALA A 1 73 ? 17.489 58.235 85.188 1.00 91.16 70 ALA A CA 1
ATOM 476 C C . ALA A 1 73 ? 17.803 56.813 84.738 1.00 89.56 70 ALA A C 1
ATOM 477 O O . ALA A 1 73 ? 17.295 55.843 85.303 1.00 92.38 70 ALA A O 1
ATOM 479 N N . TYR A 1 74 ? 18.619 56.702 83.697 1.00 84.84 71 TYR A N 1
ATOM 480 C CA . TYR A 1 74 ? 19.015 55.405 83.179 1.00 81.66 71 TYR A CA 1
ATOM 481 C C . TYR A 1 74 ? 20.374 55.464 82.512 1.00 79.40 71 TYR A C 1
ATOM 482 O O . TYR A 1 74 ? 20.695 56.445 81.842 1.00 85.62 71 TYR A O 1
ATOM 491 N N . ALA A 1 75 ? 21.147 54.392 82.666 1.00 71.64 72 ALA A N 1
ATOM 492 C CA . ALA A 1 75 ? 22.398 54.233 81.930 1.00 68.86 72 ALA A CA 1
ATOM 493 C C . ALA A 1 75 ? 22.678 52.779 81.534 1.00 67.40 72 ALA A C 1
ATOM 494 O O . ALA A 1 75 ? 22.274 51.838 82.223 1.00 69.98 72 ALA A O 1
ATOM 496 N N . ASP A 1 76 ? 23.348 52.606 80.400 1.00 64.05 73 ASP A N 1
ATOM 497 C CA . ASP A 1 76 ? 23.858 51.296 79.984 1.00 69.02 73 ASP A CA 1
ATOM 498 C C . ASP A 1 76 ? 25.339 51.405 79.568 1.00 62.28 73 ASP A C 1
ATOM 499 O O . ASP A 1 76 ? 25.811 52.502 79.296 1.00 63.25 73 ASP A O 1
ATOM 504 N N . VAL A 1 77 ? 26.069 50.291 79.526 1.00 59.87 74 VAL A N 1
ATOM 505 C CA . VAL A 1 77 ? 27.506 50.346 79.247 1.00 59.98 74 VAL A CA 1
ATOM 506 C C . VAL A 1 77 ? 27.905 49.488 78.071 1.00 69.11 74 VAL A C 1
ATOM 507 O O . VAL A 1 77 ? 27.377 48.391 77.888 1.00 80.53 74 VAL A O 1
ATOM 511 N N . LEU A 1 78 ? 28.836 49.996 77.272 1.00 65.91 75 LEU A N 1
ATOM 512 C CA . LEU A 1 78 ? 29.573 49.156 76.330 1.00 66.41 75 LEU A CA 1
ATOM 513 C C . LEU A 1 78 ? 30.972 48.858 76.874 1.00 60.15 75 LEU A C 1
ATOM 514 O O . LEU A 1 78 ? 31.652 49.749 77.369 1.00 63.27 75 LEU A O 1
ATOM 519 N N . ASN A 1 79 ? 31.387 47.596 76.801 1.00 62.04 76 ASN A N 1
ATOM 520 C CA . ASN A 1 79 ? 32.649 47.166 77.394 1.00 60.99 76 ASN A CA 1
ATOM 521 C C . ASN A 1 79 ? 33.602 46.614 76.351 1.00 59.62 76 ASN A C 1
ATOM 522 O O . ASN A 1 79 ? 33.273 45.655 75.665 1.00 65.62 76 ASN A O 1
ATOM 527 N N . ARG A 1 80 ? 34.779 47.219 76.221 1.00 62.07 77 ARG A N 1
ATOM 528 C CA . ARG A 1 80 ? 35.807 46.680 75.326 1.00 67.80 77 ARG A CA 1
ATOM 529 C C . ARG A 1 80 ? 36.976 46.102 76.115 1.00 67.09 77 ARG A C 1
ATOM 530 O O . ARG A 1 80 ? 37.755 46.851 76.697 1.00 64.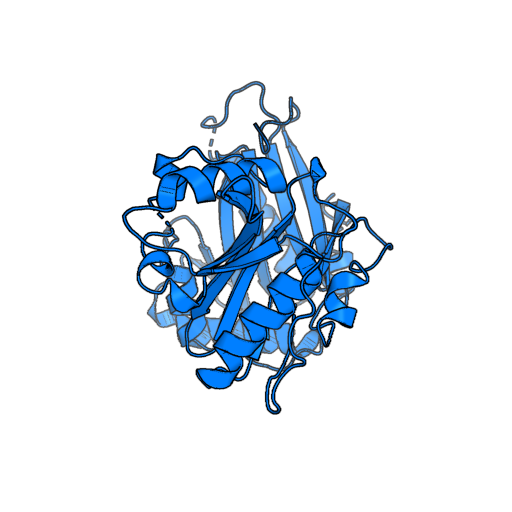89 77 ARG A O 1
ATOM 538 N N . ARG A 1 81 ? 37.067 44.770 76.155 1.00 75.41 78 ARG A N 1
ATOM 539 C CA . ARG A 1 81 ? 38.206 44.017 76.724 1.00 78.05 78 ARG A CA 1
ATOM 540 C C . ARG A 1 81 ? 38.501 44.417 78.165 1.00 74.74 78 ARG A C 1
ATOM 541 O O . ARG A 1 81 ? 39.595 44.181 78.662 1.00 85.19 78 ARG A O 1
ATOM 549 N N . TYR A 1 82 ? 37.523 45.024 78.821 1.00 71.46 79 TYR A N 1
ATOM 550 C CA . TYR A 1 82 ? 37.641 45.591 80.163 1.00 67.45 79 TYR A CA 1
ATOM 551 C C . TYR A 1 82 ? 38.750 46.635 80.284 1.00 71.29 79 TYR A C 1
ATOM 552 O O . TYR A 1 82 ? 39.202 46.926 81.399 1.00 79.57 79 TYR A O 1
ATOM 561 N N . VAL A 1 83 ? 39.238 47.181 79.173 1.00 63.07 80 VAL A N 1
ATOM 562 C CA . VAL A 1 83 ? 40.132 48.337 79.274 1.00 63.98 80 VAL A CA 1
ATOM 563 C C . VAL A 1 83 ? 39.518 49.698 78.964 1.00 66.05 80 VAL A C 1
ATOM 564 O O . VAL A 1 83 ? 40.105 50.748 79.263 1.00 70.37 80 VAL A O 1
ATOM 568 N N . GLN A 1 84 ? 38.364 49.677 78.309 1.00 60.49 81 GLN A N 1
ATOM 569 C CA . GLN A 1 84 ? 37.673 50.900 77.982 1.00 52.45 81 GLN A CA 1
ATOM 570 C C . GLN A 1 84 ? 36.191 50.735 78.123 1.00 58.41 81 GLN A C 1
ATOM 571 O O . GLN A 1 84 ? 35.571 49.984 77.361 1.00 58.68 81 GLN A O 1
ATOM 577 N N . LEU A 1 85 ? 35.598 51.505 79.019 1.00 64.34 82 LEU A N 1
ATOM 578 C CA . LEU A 1 85 ? 34.183 51.378 79.247 1.00 58.58 82 LEU A CA 1
ATOM 579 C C . LEU A 1 85 ? 33.490 52.606 78.712 1.00 57.36 82 LEU A C 1
ATOM 580 O O . LEU A 1 85 ? 33.814 53.726 79.096 1.00 71.05 82 LEU A O 1
ATOM 585 N N . SER A 1 86 ? 32.549 52.396 77.806 1.00 48.69 83 SER A N 1
ATOM 586 C CA . SER A 1 86 ? 31.695 53.467 77.335 1.00 50.76 83 SER A CA 1
ATOM 587 C C . SER A 1 86 ? 30.401 53.447 78.135 1.00 56.19 83 SER A C 1
ATOM 588 O O . SER A 1 86 ? 29.840 52.384 78.405 1.00 55.86 83 SER A O 1
ATOM 591 N N . VAL A 1 87 ? 29.929 54.626 78.517 1.00 56.76 84 VAL A N 1
ATOM 592 C CA . VAL A 1 87 ? 28.768 54.737 79.388 1.00 58.28 84 VAL A CA 1
ATOM 593 C C . VAL A 1 87 ? 27.738 55.649 78.739 1.00 59.70 84 VAL A C 1
ATOM 594 O O . VAL A 1 87 ? 28.087 56.742 78.293 1.00 65.93 84 VAL A O 1
ATOM 598 N N . TYR A 1 88 ? 26.487 55.198 78.622 1.00 63.23 85 TYR A N 1
ATOM 599 C CA . TYR A 1 88 ? 25.455 56.082 78.075 1.00 69.62 85 TYR A CA 1
ATOM 600 C C . TYR A 1 88 ? 24.407 56.394 79.116 1.00 73.16 85 TYR A C 1
ATOM 601 O O . TYR A 1 88 ? 23.570 55.544 79.425 1.00 78.70 85 TYR A O 1
ATOM 610 N N . GLY A 1 89 ? 24.452 57.609 79.662 1.00 74.38 86 GLY A N 1
ATOM 611 C CA . GLY A 1 89 ? 23.523 57.987 80.715 1.00 70.96 86 GLY A CA 1
ATOM 612 C C . GLY A 1 8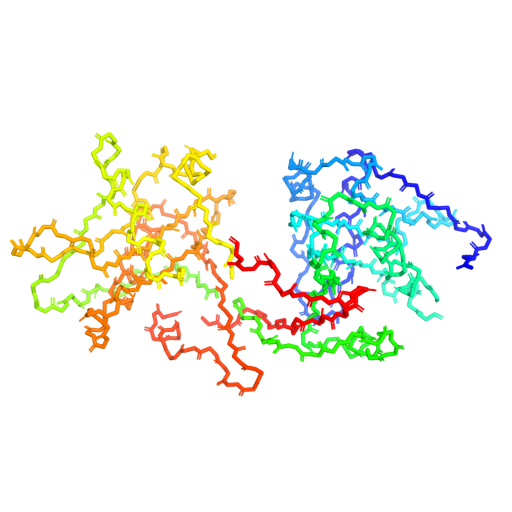9 ? 22.454 58.951 80.258 1.00 72.73 86 GLY A C 1
ATOM 613 O O . GLY A 1 89 ? 22.593 59.580 79.201 1.00 72.17 86 GLY A O 1
ATOM 614 N N . TYR A 1 90 ? 21.395 59.085 81.062 1.00 76.06 87 TYR A N 1
ATOM 615 C CA . TYR A 1 90 ? 20.349 60.096 80.855 1.00 77.30 87 TYR A CA 1
ATOM 616 C C . TYR A 1 90 ? 19.754 60.428 82.196 1.00 84.95 87 TYR A C 1
ATOM 617 O O . TYR A 1 90 ? 19.514 59.529 82.995 1.00 86.18 87 TYR A O 1
ATOM 626 N N . VAL A 1 91 ? 19.461 61.699 82.431 1.00 89.87 88 VAL A N 1
ATOM 627 C CA . VAL A 1 91 ? 18.716 62.083 83.628 1.00 91.61 88 VAL A CA 1
ATOM 628 C C . VAL A 1 91 ? 17.593 63.008 83.218 1.00 94.57 88 VAL A C 1
ATOM 629 O O . VAL A 1 91 ? 17.812 64.004 82.532 1.00 101.94 88 VAL A O 1
ATOM 633 N N . HIS A 1 92 ? 16.384 62.654 83.626 1.00 90.35 89 HIS A N 1
ATOM 634 C CA . HIS A 1 92 ? 15.211 63.414 83.254 1.00 94.73 89 HIS A CA 1
ATOM 635 C C . HIS A 1 92 ? 15.375 64.880 83.639 1.00 100.23 89 HIS A C 1
ATOM 636 O O . HIS A 1 92 ? 15.810 65.186 84.752 1.00 94.34 89 HIS A O 1
ATOM 643 N N . PRO A 1 93 ? 15.032 65.790 82.705 1.00 103.26 90 PRO A N 1
ATOM 644 C CA . PRO A 1 93 ? 15.277 67.239 82.815 1.00 104.20 90 PRO A CA 1
ATOM 645 C C . PRO A 1 93 ? 14.682 67.896 84.069 1.00 110.02 90 PRO A C 1
ATOM 646 O O . PRO A 1 93 ? 15.088 69.002 84.429 1.00 114.48 90 PRO A O 1
ATOM 650 N N . ARG A 1 94 ? 13.721 67.236 84.705 1.00 112.05 91 ARG A N 1
ATOM 651 C CA . ARG A 1 94 ? 13.166 67.714 85.964 1.00 118.59 91 ARG A CA 1
ATOM 652 C C . ARG A 1 94 ? 14.063 67.392 87.166 1.00 117.43 91 ARG A C 1
ATOM 653 O O . ARG A 1 94 ? 14.018 68.078 88.202 1.00 121.01 91 ARG A O 1
ATOM 661 N N . PHE A 1 95 ? 14.852 66.329 87.029 1.00 106.95 92 PHE A N 1
ATOM 662 C CA . PHE A 1 95 ? 15.633 65.805 88.141 1.00 107.80 92 PHE A CA 1
ATOM 663 C C . PHE A 1 95 ? 17.086 66.286 88.178 1.00 112.98 92 PHE A C 1
ATOM 664 O O . PHE A 1 95 ? 17.865 65.845 89.025 1.00 116.73 92 PHE A O 1
ATOM 672 N N . ARG A 1 96 ? 17.460 67.164 87.250 1.00 115.90 93 ARG A N 1
ATOM 673 C CA . ARG A 1 96 ? 18.833 67.675 87.200 1.00 116.48 93 ARG A CA 1
ATOM 674 C C . ARG A 1 96 ? 19.199 68.474 88.468 1.00 122.06 93 ARG A C 1
ATOM 675 O O . ARG A 1 96 ? 18.359 69.188 89.029 1.00 128.87 93 ARG A O 1
ATOM 683 N N . GLY A 1 97 ? 20.446 68.346 88.916 1.00 118.67 94 GLY A N 1
ATOM 684 C CA . GLY A 1 97 ? 20.917 69.075 90.080 1.00 126.70 94 GLY A CA 1
ATOM 685 C C . GLY A 1 97 ? 20.505 68.413 91.379 1.00 133.77 94 GLY A C 1
ATOM 686 O O . GLY A 1 97 ? 20.501 69.045 92.440 1.00 138.83 94 GLY A O 1
ATOM 695 N N . GLY A 1 99 ? 22.005 65.383 92.214 1.00 108.54 96 GLY A N 1
ATOM 696 C CA . GLY A 1 99 ? 23.071 64.436 92.486 1.00 107.59 96 GLY A CA 1
ATOM 697 C C . GLY A 1 99 ? 22.900 63.148 91.699 1.00 101.93 96 GLY A C 1
ATOM 698 O O . GLY A 1 99 ? 23.703 62.223 91.824 1.00 96.05 96 GLY A O 1
ATOM 699 N N . LEU A 1 100 ? 21.856 63.100 90.877 1.00 101.72 97 LEU A N 1
ATOM 700 C CA . LEU A 1 100 ? 21.511 61.902 90.123 1.00 95.45 97 LEU A CA 1
ATOM 701 C C . LEU A 1 100 ? 22.450 61.639 88.946 1.00 92.16 97 LEU A C 1
ATOM 702 O O . LEU A 1 100 ? 22.855 60.500 88.718 1.00 89.57 97 LEU A O 1
ATOM 707 N N . GLY A 1 101 ? 22.791 62.683 88.196 1.00 90.45 98 GLY A N 1
ATOM 708 C CA . GLY A 1 101 ? 23.761 62.546 87.118 1.00 85.10 98 GLY A CA 1
ATOM 709 C C . GLY A 1 101 ? 25.130 62.138 87.645 1.00 85.78 98 GLY A C 1
ATOM 710 O O . GLY A 1 101 ? 25.853 61.385 86.993 1.00 79.96 98 GLY A O 1
ATOM 711 N N . THR A 1 102 ? 25.484 62.634 88.832 1.00 90.95 99 THR A N 1
ATOM 712 C CA . THR A 1 102 ? 26.723 62.237 89.507 1.00 89.94 99 THR A CA 1
ATOM 713 C C . THR A 1 102 ? 26.674 60.757 89.880 1.00 84.59 99 THR A C 1
ATOM 714 O O . THR A 1 102 ? 27.656 60.026 89.737 1.00 85.19 99 THR A O 1
ATOM 718 N N . TRP A 1 103 ? 25.513 60.320 90.345 1.00 80.26 100 TRP A N 1
ATOM 719 C CA . TRP A 1 103 ? 25.337 58.943 90.745 1.00 71.88 100 TRP A CA 1
ATOM 720 C C . TRP A 1 103 ? 25.596 57.981 89.583 1.00 81.20 100 TRP A C 1
ATOM 721 O O . TRP A 1 103 ? 26.387 57.048 89.720 1.00 79.99 100 TRP A O 1
ATOM 732 N N . LEU A 1 104 ? 24.946 58.213 88.445 1.00 78.91 101 LEU A N 1
ATOM 733 C CA . LEU A 1 104 ? 25.167 57.391 87.249 1.00 77.04 101 LEU A CA 1
ATOM 734 C C . LEU A 1 104 ? 26.635 57.324 86.869 1.00 76.23 101 LEU A C 1
ATOM 735 O O . LEU A 1 104 ? 27.145 56.273 86.475 1.00 72.00 101 LEU A O 1
ATOM 740 N N . VAL A 1 105 ? 27.305 58.464 86.969 1.00 72.85 102 VAL A N 1
ATOM 741 C CA . VAL A 1 105 ? 28.698 58.541 86.593 1.00 67.80 102 VAL A CA 1
ATOM 742 C C . VAL A 1 105 ? 29.518 57.558 87.411 1.00 75.07 102 VAL A C 1
ATOM 743 O O . VAL A 1 105 ? 30.231 56.729 86.845 1.00 76.47 102 VAL A O 1
ATOM 747 N N . GLN A 1 106 ? 29.392 57.629 88.736 1.00 77.75 103 GLN A N 1
ATOM 748 C CA . GLN A 1 106 ? 30.151 56.742 89.614 1.00 73.98 103 GLN A CA 1
ATOM 749 C C . GLN A 1 106 ? 29.723 55.283 89.435 1.00 67.24 103 GLN A C 1
ATOM 750 O O . GLN A 1 106 ? 30.555 54.393 89.488 1.00 68.08 103 GLN A O 1
ATOM 756 N N . TRP A 1 107 ? 28.438 55.044 89.190 1.00 65.05 104 TRP A N 1
ATOM 757 C CA . TRP A 1 107 ? 27.947 53.701 88.877 1.00 68.54 104 TRP A CA 1
ATOM 758 C C . TRP A 1 107 ? 28.757 53.039 87.763 1.00 70.13 104 TRP A C 1
ATOM 759 O O . TRP A 1 107 ? 29.140 51.869 87.850 1.00 76.60 104 TRP A O 1
ATOM 770 N N . GLY A 1 108 ? 28.999 53.800 86.707 1.00 60.82 105 GLY A N 1
ATOM 771 C CA . GLY A 1 108 ? 29.764 53.311 85.585 1.00 60.11 105 GLY A CA 1
ATOM 772 C C . GLY A 1 108 ? 31.220 53.128 85.940 1.00 65.40 105 GLY A C 1
ATOM 773 O O . GLY A 1 108 ? 31.853 52.171 85.504 1.00 69.25 105 GLY A O 1
ATOM 774 N N . GLU A 1 109 ? 31.753 54.054 86.731 1.00 70.88 106 GLU A N 1
ATOM 775 C CA . GLU A 1 109 ? 33.125 53.947 87.215 1.00 71.64 106 GLU A CA 1
ATOM 776 C C . GLU A 1 109 ? 33.280 52.718 88.095 1.00 73.84 106 GLU A C 1
ATOM 777 O O . GLU A 1 109 ? 34.237 51.968 87.965 1.00 80.20 106 GLU A O 1
ATOM 783 N N . GLU A 1 110 ? 32.327 52.510 88.991 1.00 72.70 107 GLU A N 1
ATOM 784 C CA . GLU A 1 110 ? 32.393 51.356 89.858 1.00 79.67 107 GLU A CA 1
ATOM 785 C C . GLU A 1 110 ? 32.163 50.098 89.032 1.00 75.27 107 GLU A C 1
ATOM 786 O O . GLU A 1 110 ? 32.598 49.027 89.417 1.00 71.60 107 GLU A O 1
ATOM 792 N N . TRP A 1 111 ? 31.492 50.225 87.889 1.00 74.59 108 TRP A N 1
ATOM 793 C CA . TRP A 1 111 ? 31.226 49.056 87.060 1.00 68.55 108 TRP A CA 1
ATOM 794 C C . TRP A 1 111 ? 32.537 48.436 86.608 1.00 68.16 108 TRP A C 1
ATOM 795 O O . TRP A 1 111 ? 32.770 47.247 86.831 1.00 70.45 108 TRP A O 1
ATOM 806 N N . ILE A 1 112 ? 33.389 49.241 85.974 1.00 59.09 109 ILE A N 1
ATOM 807 C CA . ILE A 1 112 ? 34.677 48.749 85.489 1.00 57.51 109 ILE A CA 1
ATOM 808 C C . ILE A 1 112 ? 35.652 48.401 86.620 1.00 59.89 109 ILE A C 1
ATOM 809 O O . ILE A 1 112 ? 36.398 47.449 86.511 1.00 62.49 109 ILE A O 1
ATOM 814 N N . GLN A 1 113 ? 35.629 49.157 87.705 1.00 55.38 110 GLN A N 1
ATOM 815 C CA . GLN A 1 113 ? 36.500 48.888 88.827 1.00 61.77 110 GLN A CA 1
ATOM 816 C C . GLN A 1 113 ? 36.272 47.508 89.448 1.00 69.20 110 GLN A C 1
ATOM 817 O O . GLN A 1 113 ? 37.220 46.836 89.875 1.00 77.65 110 GLN A O 1
ATOM 823 N N . ASP A 1 114 ? 35.016 47.090 89.492 1.00 59.24 111 ASP A N 1
ATOM 824 C CA . ASP A 1 114 ? 34.635 45.806 90.062 1.00 69.69 111 ASP A CA 1
ATOM 825 C C . ASP A 1 114 ? 35.033 44.646 89.173 1.00 69.58 111 ASP A C 1
ATOM 826 O O . ASP A 1 114 ? 35.136 43.509 89.647 1.00 65.83 111 ASP A O 1
ATOM 831 N N . ARG A 1 115 ? 35.118 44.916 87.874 1.00 58.26 112 ARG A N 1
ATOM 832 C CA . ARG A 1 115 ? 35.522 43.935 86.861 1.00 81.99 112 ARG A CA 1
ATOM 833 C C . ARG A 1 115 ? 36.993 44.022 86.377 1.00 72.11 112 ARG A C 1
ATOM 834 O O . ARG A 1 115 ? 37.436 43.265 85.511 1.00 74.23 112 ARG A O 1
ATOM 850 N N . HIS A 1 117 ? 39.976 43.355 87.175 1.00 67.61 114 HIS A N 1
ATOM 851 C CA . HIS A 1 117 ? 40.988 42.306 87.271 1.00 73.17 114 HIS A CA 1
ATOM 852 C C . HIS A 1 117 ? 41.060 41.427 86.023 1.00 72.69 114 HIS A C 1
ATOM 853 O O . HIS A 1 117 ? 42.022 40.672 85.836 1.00 81.45 114 HIS A O 1
ATOM 860 N N . LEU A 1 118 ? 40.043 41.537 85.173 1.00 65.03 115 LEU A N 1
ATOM 861 C CA . LEU A 1 118 ? 39.947 40.757 83.943 1.00 68.47 115 LEU A CA 1
ATOM 862 C C . LEU A 1 118 ? 40.675 41.424 82.779 1.00 68.07 115 LEU A C 1
ATOM 863 O O . LEU A 1 118 ? 40.746 40.878 81.682 1.00 69.69 115 LEU A O 1
ATOM 868 N N . ALA A 1 119 ? 41.183 42.624 83.027 1.00 65.38 116 ALA A N 1
ATOM 869 C CA . ALA A 1 119 ? 42.069 43.307 82.102 1.00 65.26 116 ALA A CA 1
ATOM 870 C C . ALA A 1 119 ? 43.504 42.925 82.414 1.00 73.76 116 ALA A C 1
ATOM 871 O O . ALA A 1 119 ? 43.831 42.645 83.578 1.00 83.89 116 ALA A O 1
ATOM 873 N N . PRO A 1 120 ? 44.377 42.923 81.390 1.00 74.29 117 PRO A N 1
ATOM 874 C CA . PRO A 1 120 ? 45.795 42.649 81.632 1.00 77.14 117 PRO A CA 1
ATOM 875 C C . PRO A 1 120 ? 46.239 43.629 82.688 1.00 81.83 117 PRO A C 1
ATOM 876 O O . PRO A 1 120 ? 45.725 44.750 82.702 1.00 83.00 117 PRO A O 1
ATOM 880 N N . ALA A 1 121 ? 47.136 43.229 83.578 1.00 84.44 118 ALA A N 1
ATOM 881 C CA . ALA A 1 121 ? 47.402 44.066 84.740 1.00 78.10 118 ALA A CA 1
ATOM 882 C C . ALA A 1 121 ? 48.153 45.347 84.380 1.00 82.86 118 ALA A C 1
ATOM 883 O O . ALA A 1 121 ? 48.035 46.360 85.075 1.00 80.88 118 ALA A O 1
ATOM 885 N N . GLU A 1 122 ? 48.911 45.310 83.288 1.00 87.74 119 GLU A N 1
ATOM 886 C CA . GLU A 1 122 ? 49.676 46.481 82.861 1.00 96.96 119 GLU A CA 1
ATOM 887 C C . GLU A 1 122 ? 48.826 47.492 82.076 1.00 92.58 119 GLU A C 1
ATOM 888 O O . GLU A 1 122 ? 49.181 48.663 81.968 1.00 94.30 119 GLU A O 1
ATOM 894 N N . ALA A 1 123 ? 47.704 47.023 81.536 1.00 91.40 120 ALA A N 1
ATOM 895 C CA . ALA A 1 123 ? 46.780 47.845 80.746 1.00 84.32 120 ALA A CA 1
ATOM 896 C C . ALA A 1 123 ? 46.172 49.004 81.520 1.00 78.31 120 ALA A C 1
ATOM 897 O O . ALA A 1 123 ? 45.670 48.819 82.630 1.00 76.33 120 ALA A O 1
ATOM 899 N N . GLN A 1 124 ? 46.200 50.191 80.915 1.00 78.36 121 GLN A N 1
ATOM 900 C CA . GLN A 1 124 ? 45.475 51.325 81.461 1.00 78.02 121 GLN A CA 1
ATOM 901 C C . GLN A 1 124 ? 43.992 51.108 81.251 1.00 74.84 121 GLN A C 1
ATOM 902 O O . GLN A 1 124 ? 43.579 50.481 80.281 1.00 76.41 121 GLN A O 1
ATOM 908 N N . VAL A 1 125 ? 43.194 51.634 82.167 1.00 69.61 122 VAL A N 1
ATOM 909 C CA . VAL A 1 125 ? 41.764 51.401 82.146 1.00 66.15 122 VAL A CA 1
ATOM 910 C C . VAL A 1 125 ? 41.052 52.737 82.081 1.00 66.35 122 VAL A C 1
ATOM 911 O O . VAL A 1 125 ? 41.282 53.589 82.933 1.00 78.60 122 VAL A O 1
ATOM 915 N N . THR A 1 126 ? 40.214 52.934 81.064 1.00 54.42 123 THR A N 1
ATOM 916 C CA . THR A 1 126 ? 39.479 54.190 80.915 1.00 52.21 123 THR A CA 1
ATOM 917 C C . THR A 1 126 ? 37.971 54.000 80.915 1.00 58.63 123 THR A C 1
ATOM 918 O O . THR A 1 126 ? 37.470 52.937 80.557 1.00 64.46 123 THR A O 1
ATOM 922 N N . VAL A 1 127 ? 37.260 55.043 81.344 1.00 64.59 124 VAL A N 1
ATOM 923 C CA . VAL A 1 127 ? 35.808 55.151 81.173 1.00 59.90 124 VAL A CA 1
ATOM 924 C C . VAL A 1 127 ? 35.538 56.375 80.316 1.00 58.88 124 VAL A C 1
ATOM 925 O O . VAL A 1 127 ? 36.222 57.397 80.456 1.00 59.63 124 VAL A O 1
ATOM 929 N N . GLN A 1 128 ? 34.554 56.280 79.429 1.00 54.22 125 GLN A N 1
ATOM 930 C CA . GLN A 1 128 ? 34.264 57.387 78.548 1.00 56.02 125 GLN A CA 1
ATOM 931 C C . GLN A 1 128 ? 32.776 57.603 78.284 1.00 68.03 125 GLN A C 1
ATOM 932 O O . GLN A 1 128 ? 31.977 56.657 78.279 1.00 72.19 125 GLN A O 1
ATOM 938 N N . HIS A 1 129 ? 32.429 58.872 78.071 1.00 65.18 126 HIS A N 1
ATOM 939 C CA . HIS A 1 129 ? 31.066 59.309 77.820 1.00 55.28 126 HIS A CA 1
ATOM 940 C C . HIS A 1 129 ? 31.024 60.080 76.515 1.00 57.42 126 HIS A C 1
ATOM 941 O O . HIS A 1 129 ? 31.958 60.810 76.191 1.00 61.11 126 HIS A O 1
ATOM 948 N N . TYR A 1 130 ? 29.941 59.934 75.765 1.00 54.31 127 TYR A N 1
ATOM 949 C CA . TYR A 1 130 ? 29.754 60.781 74.604 1.00 57.93 127 TYR A CA 1
ATOM 950 C C . TYR A 1 130 ? 28.703 61.822 74.930 1.00 64.45 127 TYR A C 1
ATOM 951 O O . TYR A 1 130 ? 27.529 61.501 75.092 1.00 66.06 127 TYR A O 1
ATOM 960 N N . ILE A 1 131 ? 29.133 63.073 75.014 1.00 66.49 128 ILE A N 1
ATOM 961 C CA . ILE A 1 131 ? 28.254 64.148 75.420 1.00 58.24 128 ILE A CA 1
ATOM 962 C C . ILE A 1 131 ? 27.812 64.983 74.218 1.00 73.45 128 ILE A C 1
ATOM 963 O O . ILE A 1 131 ? 28.633 65.346 73.385 1.00 72.86 128 ILE A O 1
ATOM 968 N N . ARG A 1 132 ? 26.515 65.269 74.119 1.00 62.39 129 ARG A N 1
ATOM 969 C CA . ARG A 1 132 ? 26.045 66.258 73.163 1.00 73.66 129 ARG A CA 1
ATOM 970 C C . ARG A 1 132 ? 26.783 67.573 73.376 1.00 72.07 129 ARG A C 1
ATOM 971 O O . ARG A 1 132 ? 26.838 68.079 74.496 1.00 72.97 129 ARG A O 1
ATOM 979 N N . ALA A 1 133 ? 27.343 68.126 72.301 1.00 72.82 130 ALA A N 1
ATOM 980 C CA . ALA A 1 133 ? 28.081 69.388 72.390 1.00 79.77 130 ALA A CA 1
ATOM 981 C C . ALA A 1 133 ? 27.210 70.492 72.973 1.00 86.66 130 ALA A C 1
ATOM 982 O O . ALA A 1 133 ? 27.706 71.403 73.647 1.00 87.33 130 ALA A O 1
ATOM 984 N N . SER A 1 134 ? 25.907 70.381 72.736 1.00 92.13 131 SER A N 1
ATOM 985 C CA . SER A 1 134 ? 24.960 71.421 73.121 1.00 99.61 131 SER A CA 1
ATOM 986 C C . SER A 1 134 ? 24.670 71.544 74.625 1.00 103.19 131 SER A C 1
ATOM 987 O O . SER A 1 134 ? 24.435 72.659 75.104 1.00 106.46 131 SER A O 1
ATOM 990 N N . SER A 1 135 ? 24.711 70.442 75.380 1.00 100.12 132 SER A N 1
ATOM 991 C CA . SER A 1 135 ? 24.253 70.530 76.769 1.00 102.52 132 SER A CA 1
ATOM 992 C C . SER A 1 135 ? 25.372 70.825 77.758 1.00 104.74 132 SER A C 1
ATOM 993 O O . SER A 1 135 ? 26.185 69.971 78.111 1.00 102.08 132 SER A O 1
ATOM 996 N N . THR A 1 136 ? 25.326 72.046 78.264 1.00 94.50 133 THR A N 1
ATOM 997 C CA . THR A 1 136 ? 26.381 72.594 79.080 1.00 100.50 133 THR A CA 1
ATOM 998 C C . THR A 1 136 ? 26.340 71.942 80.435 1.00 99.61 133 THR A C 1
ATOM 999 O O . THR A 1 136 ? 27.340 71.911 81.143 1.00 100.92 133 THR A O 1
ATOM 1003 N N . SER A 1 137 ? 25.169 71.418 80.783 1.00 99.36 134 SER A N 1
ATOM 1004 C CA . SER A 1 137 ? 24.957 70.800 82.083 1.00 100.97 134 SER A CA 1
ATOM 1005 C C . SER A 1 137 ? 25.863 69.589 82.243 1.00 98.65 134 SER A C 1
ATOM 1006 O O . SER A 1 137 ? 26.546 69.439 83.259 1.00 94.43 134 SER A O 1
ATOM 1009 N N . ALA A 1 138 ? 25.867 68.730 81.227 1.00 95.08 135 ALA A N 1
ATOM 1010 C CA . ALA A 1 138 ? 26.644 67.507 81.279 1.00 87.87 135 ALA A CA 1
ATOM 1011 C C . ALA A 1 138 ? 28.106 67.799 80.999 1.00 84.36 135 ALA A C 1
ATOM 1012 O O . ALA A 1 138 ? 28.994 67.114 81.506 1.00 83.83 135 ALA A O 1
ATOM 1014 N N . LEU A 1 139 ? 28.355 68.821 80.191 1.00 77.87 136 LEU A N 1
ATOM 1015 C CA . LEU A 1 139 ? 29.721 69.269 79.935 1.00 73.45 136 LEU A CA 1
ATOM 1016 C C . LEU A 1 139 ? 30.460 69.641 81.226 1.00 81.78 136 LEU A C 1
ATOM 1017 O O . LEU A 1 139 ? 31.667 69.406 81.349 1.00 85.18 136 LEU A O 1
ATOM 1022 N N . ARG A 1 140 ? 29.737 70.235 82.175 1.00 81.18 137 ARG A N 1
ATOM 1023 C CA . ARG A 1 140 ? 30.328 70.628 83.443 1.00 90.71 137 ARG A CA 1
ATOM 1024 C C . ARG A 1 140 ? 30.458 69.431 84.372 1.00 90.96 137 ARG A C 1
ATOM 1025 O O . ARG A 1 140 ? 31.414 69.339 85.141 1.00 95.23 137 ARG A O 1
ATOM 1033 N N . LEU A 1 141 ? 29.501 68.512 84.296 1.00 85.98 138 LEU A N 1
ATOM 1034 C CA . LEU A 1 141 ? 29.520 67.331 85.147 1.00 82.84 138 LEU A CA 1
ATOM 1035 C C . LEU A 1 141 ? 30.735 66.472 84.837 1.00 80.73 138 LEU A C 1
ATOM 1036 O O . LEU A 1 141 ? 31.346 65.918 85.745 1.00 73.71 138 LEU A O 1
ATOM 1049 N N . GLU A 1 143 ? 33.673 67.613 83.601 1.00 85.13 140 GLU A N 1
ATOM 1050 C CA . GLU A 1 143 ? 34.851 68.319 84.086 1.00 93.21 140 GLU A CA 1
ATOM 1051 C C . GLU A 1 143 ? 34.939 68.250 85.607 1.00 90.41 140 GLU A C 1
ATOM 1052 O O . GLU A 1 143 ? 36.016 68.110 86.184 1.00 92.25 140 GLU A O 1
ATOM 1058 N N . GLN A 1 144 ? 33.788 68.352 86.247 1.00 87.45 141 GLN A N 1
ATOM 1059 C CA . GLN A 1 144 ? 33.693 68.184 87.684 1.00 91.91 141 GLN A CA 1
ATOM 1060 C C . GLN A 1 144 ? 34.195 66.794 88.091 1.00 88.91 141 GLN A C 1
ATOM 1061 O O . GLN A 1 144 ? 34.797 66.628 89.148 1.00 92.58 141 GLN A O 1
ATOM 1067 N N . HIS A 1 145 ? 33.934 65.796 87.254 1.00 85.69 142 HIS A N 1
ATOM 1068 C CA . HIS A 1 145 ? 34.295 64.417 87.573 1.00 84.10 142 HIS A CA 1
ATOM 1069 C C . HIS A 1 145 ? 35.596 63.936 86.995 1.00 84.68 142 HIS A C 1
ATOM 1070 O O . HIS A 1 145 ? 35.921 62.763 87.108 1.00 86.32 142 HIS A O 1
ATOM 1077 N N . GLY A 1 146 ? 36.319 64.836 86.346 1.00 86.02 143 GLY A N 1
ATOM 1078 C CA . GLY A 1 146 ? 37.665 64.541 85.904 1.00 76.41 143 GLY A CA 1
ATOM 1079 C C . GLY A 1 146 ? 37.720 63.991 84.496 1.00 78.21 143 GLY A C 1
ATOM 1080 O O . GLY A 1 146 ? 38.785 63.600 84.017 1.00 72.65 143 GLY A O 1
ATOM 1081 N N . TYR A 1 147 ? 36.572 63.966 83.829 1.00 70.40 144 TYR A N 1
ATOM 1082 C CA . TYR A 1 147 ? 36.500 63.514 82.448 1.00 76.35 144 TYR A CA 1
ATOM 1083 C C . TYR A 1 147 ? 36.876 64.651 81.516 1.00 78.89 144 TYR A C 1
ATOM 1084 O O . TYR A 1 147 ? 36.354 65.754 81.625 1.00 82.20 144 TYR A O 1
ATOM 1093 N N . ARG A 1 148 ? 37.755 64.375 80.570 1.00 79.78 145 ARG A N 1
ATOM 1094 C CA . ARG A 1 148 ? 38.310 65.431 79.758 1.00 77.19 145 ARG A CA 1
ATOM 1095 C C . ARG A 1 148 ? 38.068 65.180 78.266 1.00 77.36 145 ARG A C 1
ATOM 1096 O O . ARG A 1 148 ? 38.074 64.026 77.806 1.00 76.75 145 ARG A O 1
ATOM 1104 N N . PRO A 1 149 ? 37.841 66.267 77.507 1.00 76.03 146 PRO A N 1
ATOM 1105 C CA . PRO A 1 149 ? 37.546 66.222 76.071 1.00 70.74 146 PRO A CA 1
ATOM 1106 C C . PRO A 1 149 ? 38.693 65.656 75.274 1.00 71.21 146 PRO A C 1
ATOM 1107 O O . PRO A 1 149 ? 39.827 66.107 75.413 1.00 80.21 146 PRO A O 1
ATOM 1111 N N . VAL A 1 150 ? 38.365 64.685 74.433 1.00 67.99 147 VAL A N 1
ATOM 1112 C CA . VAL A 1 150 ? 39.323 63.892 73.675 1.00 67.27 147 VAL A CA 1
ATOM 1113 C C . VAL A 1 150 ? 39.171 64.198 72.188 1.00 69.31 147 VAL A C 1
ATOM 1114 O O . VAL A 1 150 ? 40.096 64.640 71.532 1.00 71.01 147 VAL A O 1
ATOM 1118 N N A ARG A 1 151 ? 37.979 63.932 71.669 0.54 66.92 148 ARG A N 1
ATOM 1119 N N B ARG A 1 151 ? 37.991 63.931 71.651 0.46 66.93 148 ARG A N 1
ATOM 1120 C CA A ARG A 1 151 ? 37.708 64.063 70.252 0.54 65.76 148 ARG A CA 1
ATOM 1121 C CA B ARG A 1 151 ? 37.736 64.211 70.252 0.46 65.56 148 ARG A CA 1
ATOM 1122 C C A ARG A 1 151 ? 36.261 64.509 69.986 0.54 64.76 148 ARG A C 1
ATOM 1123 C C B ARG A 1 151 ? 36.270 64.528 69.986 0.46 64.67 148 ARG A C 1
ATOM 1124 O O A ARG A 1 151 ? 35.379 64.340 70.836 0.54 62.41 148 ARG A O 1
ATOM 1125 O O B ARG A 1 151 ? 35.393 64.304 70.829 0.46 62.53 148 ARG A O 1
ATOM 1140 N N . ASP A 1 152 ? 36.023 65.076 68.804 1.00 64.78 149 ASP A N 1
ATOM 1141 C CA . ASP A 1 152 ? 34.669 65.366 68.350 1.00 59.74 149 ASP A CA 1
ATOM 1142 C C . ASP A 1 152 ? 34.149 64.185 67.540 1.00 60.79 149 ASP A C 1
ATOM 1143 O O . ASP A 1 152 ? 34.888 63.594 66.743 1.00 65.15 149 ASP A O 1
ATOM 1148 N N . ILE A 1 153 ? 32.881 63.845 67.737 1.00 46.37 150 ILE A N 1
ATOM 1149 C CA . ILE A 1 153 ? 32.238 62.846 66.904 1.00 48.56 150 ILE A CA 1
ATOM 1150 C C . ILE A 1 153 ? 31.066 63.508 66.194 1.00 56.99 150 ILE A C 1
ATOM 1151 O O . ILE A 1 153 ? 30.171 64.080 66.837 1.00 61.90 150 ILE A O 1
ATOM 1156 N N . TRP A 1 154 ? 31.071 63.444 64.868 1.00 50.63 151 TRP A N 1
ATOM 1157 C CA . TRP A 1 154 ? 30.006 64.059 64.111 1.00 51.87 151 TRP A CA 1
ATOM 1158 C C . TRP A 1 154 ? 29.078 63.013 63.526 1.00 58.59 151 TRP A C 1
ATOM 1159 O O . TRP A 1 154 ? 29.523 62.068 62.864 1.00 67.63 151 TRP A O 1
ATOM 1170 N N . VAL A 1 155 ? 27.785 63.188 63.767 1.00 49.97 152 VAL A N 1
ATOM 1171 C CA . VAL A 1 155 ? 26.783 62.372 63.102 1.00 52.14 152 VAL A CA 1
ATOM 1172 C C . VAL A 1 155 ? 26.254 63.089 61.861 1.00 61.14 152 VAL A C 1
ATOM 1173 O O . VAL A 1 155 ? 25.574 64.111 61.970 1.00 65.24 152 VAL A O 1
ATOM 1185 N N . ALA A 1 157 ? 23.953 63.197 58.374 1.00 52.57 154 ALA A N 1
ATOM 1186 C CA . ALA A 1 157 ? 22.688 62.621 57.943 1.00 46.91 154 ALA A CA 1
ATOM 1187 C C . ALA A 1 157 ? 22.385 63.069 56.525 1.00 46.54 154 ALA A C 1
ATOM 1188 O O . ALA A 1 157 ? 22.907 64.089 56.061 1.00 43.26 154 ALA A O 1
ATOM 1190 N N . ILE A 1 158 ? 21.596 62.276 55.812 1.00 41.45 155 ILE A N 1
ATOM 1191 C CA . ILE A 1 158 ? 21.115 62.704 54.496 1.00 50.78 155 ILE A CA 1
ATOM 1192 C C . ILE A 1 158 ? 19.730 62.135 54.190 1.00 52.22 155 ILE A C 1
ATOM 1193 O O . ILE A 1 158 ? 19.470 60.960 54.433 1.00 58.63 155 ILE A O 1
ATOM 1198 N N . THR A 1 159 ? 18.862 62.957 53.610 1.00 50.73 156 THR A N 1
ATOM 1199 C CA . THR A 1 159 ? 17.481 62.585 53.342 1.00 43.21 156 THR A CA 1
ATOM 1200 C C . THR A 1 159 ? 17.359 62.456 51.849 1.00 51.95 156 THR A C 1
ATOM 1201 O O . THR A 1 159 ? 17.622 63.429 51.142 1.00 59.95 156 THR A O 1
ATOM 1205 N N . LEU A 1 160 ? 17.005 61.281 51.327 1.00 50.13 157 LEU A N 1
ATOM 1206 C CA . LEU A 1 160 ? 17.018 61.206 49.892 1.00 43.60 157 LEU A CA 1
ATOM 1207 C C . LEU A 1 160 ? 15.617 61.235 49.370 1.00 50.24 157 LEU A C 1
ATOM 1208 O O . LEU A 1 160 ? 15.032 60.174 49.127 1.00 52.76 157 LEU A O 1
ATOM 1213 N N . ASP A 1 161 ? 15.141 62.427 49.003 1.00 55.54 158 ASP A N 1
ATOM 1214 C CA . ASP A 1 161 ? 13.813 62.556 48.419 1.00 57.12 158 ASP A CA 1
ATOM 1215 C C . ASP A 1 161 ? 13.959 62.721 46.930 1.00 57.04 158 ASP A C 1
ATOM 1216 O O . ASP A 1 161 ? 12.978 62.726 46.214 1.00 63.47 158 ASP A O 1
ATOM 1221 N N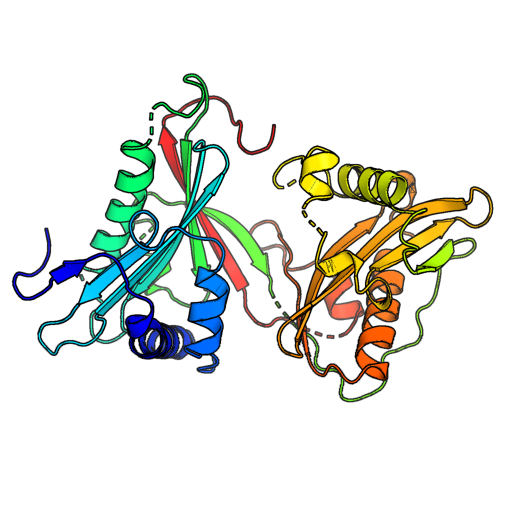 . GLN A 1 162 ? 15.201 62.861 46.481 1.00 48.59 159 GLN A N 1
ATOM 1222 C CA . GLN A 1 162 ? 15.507 63.198 45.106 1.00 57.20 159 GLN A CA 1
ATOM 1223 C C . GLN A 1 162 ? 16.745 62.422 44.757 1.00 57.36 159 GLN A C 1
ATOM 1224 O O . GLN A 1 162 ? 17.625 62.287 45.597 1.00 66.18 159 GLN A O 1
ATOM 1230 N N . PRO A 1 163 ? 16.843 61.945 43.507 1.00 53.11 160 PRO A N 1
ATOM 1231 C CA . PRO A 1 163 ? 17.986 61.121 43.092 1.00 53.48 160 PRO A CA 1
ATOM 1232 C C . PRO A 1 163 ? 19.299 61.841 43.300 1.00 51.41 160 PRO A C 1
ATOM 1233 O O . PRO A 1 163 ? 19.442 62.971 42.849 1.00 55.53 160 PRO A O 1
ATOM 1237 N N . PRO A 1 164 ? 20.256 61.176 43.962 1.00 48.14 161 PRO A N 1
ATOM 1238 C CA . PRO A 1 164 ? 21.609 61.673 44.185 1.00 51.73 161 PRO A CA 1
ATOM 1239 C C . PRO A 1 164 ? 22.344 61.895 42.868 1.00 58.55 161 PRO A C 1
ATOM 1240 O O . PRO A 1 164 ? 21.924 61.415 41.813 1.00 65.25 161 PRO A O 1
ATOM 1244 N N . PRO A 1 165 ? 23.425 62.667 42.918 1.00 63.32 162 PRO A N 1
ATOM 1245 C CA . PRO A 1 165 ? 24.286 62.786 41.749 1.00 65.67 162 PRO A CA 1
ATOM 1246 C C . PRO A 1 165 ? 24.908 61.444 41.414 1.00 67.38 162 PRO A C 1
ATOM 1247 O O . PRO A 1 165 ? 25.180 60.671 42.333 1.00 68.55 162 PRO A O 1
ATOM 1251 N N . ALA A 1 166 ? 25.101 61.177 40.120 1.00 68.96 163 ALA A N 1
ATOM 1252 C CA . ALA A 1 166 ? 25.856 60.019 39.641 1.00 59.68 163 ALA A CA 1
ATOM 1253 C C . ALA A 1 166 ? 27.319 60.145 40.035 1.00 62.76 163 ALA A C 1
ATOM 1254 O O . ALA A 1 166 ? 27.950 61.192 39.822 1.00 63.58 163 ALA A O 1
ATOM 1256 N N . PRO A 1 167 ? 27.864 59.074 40.616 1.00 60.13 164 PRO A N 1
ATOM 1257 C CA . PRO A 1 167 ? 29.236 59.051 41.105 1.00 57.50 164 PRO A CA 1
ATOM 1258 C C . PRO A 1 167 ? 30.158 59.379 39.959 1.00 67.36 164 PRO A C 1
ATOM 1259 O O . PRO A 1 167 ? 29.910 58.878 38.866 1.00 78.17 164 PRO A O 1
ATOM 1263 N N . GLU A 1 168 ? 31.174 60.205 40.176 1.00 72.67 165 GLU A N 1
ATOM 1264 C CA . GLU A 1 168 ? 32.196 60.366 39.162 1.00 80.06 165 GLU A CA 1
ATOM 1265 C C . GLU A 1 168 ? 33.390 59.539 39.619 1.00 70.02 165 GLU A C 1
ATOM 1266 O O . GLU A 1 168 ? 34.136 59.932 40.526 1.00 66.25 165 GLU A O 1
ATOM 1272 N N . TRP A 1 169 ? 33.604 58.408 38.957 1.00 63.22 166 TRP A N 1
ATOM 1273 C CA . TRP A 1 169 ? 34.691 57.526 39.353 1.00 57.62 166 TRP A CA 1
ATOM 1274 C C . TRP A 1 169 ? 36.005 57.906 38.677 1.00 58.89 166 TRP A C 1
ATOM 1275 O O . TRP A 1 169 ? 36.070 58.133 37.466 1.00 56.20 166 TRP A O 1
ATOM 1286 N N . PRO A 1 170 ? 37.060 57.956 39.476 1.00 56.31 167 PRO A N 1
ATOM 1287 C CA . PRO A 1 170 ? 38.423 58.284 39.074 1.00 55.24 167 PRO A CA 1
ATOM 1288 C C . PRO A 1 170 ? 38.864 57.319 37.982 1.00 53.75 167 PRO A C 1
ATOM 1289 O O . PRO A 1 170 ? 38.402 56.191 38.029 1.00 63.34 167 PRO A O 1
ATOM 1293 N N . GLU A 1 171 ? 39.728 57.719 37.046 1.00 69.50 168 GLU A N 1
ATOM 1294 C CA . GLU A 1 171 ? 40.128 56.803 35.971 1.00 77.34 168 GLU A CA 1
ATOM 1295 C C . GLU A 1 171 ? 40.717 55.501 36.523 1.00 79.46 168 GLU A C 1
ATOM 1296 O O . GLU A 1 171 ? 41.681 55.527 37.298 1.00 87.97 168 GLU A O 1
ATOM 1302 N N . GLY A 1 172 ? 40.149 54.368 36.109 1.00 70.38 169 GLY A N 1
ATOM 1303 C CA . GLY A 1 172 ? 40.706 53.071 36.453 1.00 58.39 169 GLY A CA 1
ATOM 1304 C C . GLY A 1 172 ? 40.154 52.412 37.700 1.00 73.00 169 GLY A C 1
ATOM 1305 O O . GLY A 1 172 ? 40.641 51.365 38.119 1.00 78.68 169 GLY A O 1
ATOM 1306 N N . ILE A 1 173 ? 39.144 53.034 38.299 1.00 52.83 170 ILE A N 1
ATOM 1307 C CA . ILE A 1 173 ? 38.501 52.508 39.480 1.00 50.19 170 ILE A CA 1
ATOM 1308 C C . ILE A 1 173 ? 37.024 52.512 39.180 1.00 62.54 170 ILE A C 1
ATOM 1309 O O . ILE A 1 173 ? 36.536 53.432 38.515 1.00 63.69 170 ILE A O 1
ATOM 1314 N N . THR A 1 174 ? 36.325 51.469 39.630 1.00 53.32 171 THR A N 1
ATOM 1315 C CA . THR A 1 174 ? 34.884 51.358 39.443 1.00 53.35 171 THR A CA 1
ATOM 1316 C C . THR A 1 174 ? 34.274 50.668 40.651 1.00 52.69 171 THR A C 1
ATOM 1317 O O . THR A 1 174 ? 34.980 50.088 41.464 1.00 56.62 171 THR A O 1
ATOM 1321 N N . ALA A 1 175 ? 32.953 50.751 40.759 1.00 56.81 172 ALA A N 1
ATOM 1322 C CA . ALA A 1 175 ? 32.216 50.122 41.843 1.00 53.14 172 ALA A CA 1
ATOM 1323 C C . ALA A 1 175 ? 32.068 48.628 41.643 1.00 61.25 172 ALA A C 1
ATOM 1324 O O . ALA A 1 175 ? 31.819 48.166 40.530 1.00 72.70 172 ALA A O 1
ATOM 1326 N N . ARG A 1 176 ? 32.198 47.881 42.733 1.00 53.07 173 ARG A N 1
ATOM 1327 C CA . ARG A 1 176 ? 31.909 46.457 42.730 1.00 46.52 173 ARG A CA 1
ATOM 1328 C C . ARG A 1 176 ? 31.076 46.159 43.931 1.00 53.90 173 ARG A C 1
ATOM 1329 O O . ARG A 1 176 ? 31.469 46.448 45.046 1.00 65.77 173 ARG A O 1
ATOM 1337 N N . THR A 1 177 ? 29.908 45.589 43.699 1.00 56.51 174 THR A N 1
ATOM 1338 C CA . THR A 1 177 ? 29.046 45.164 44.774 1.00 51.62 174 THR A CA 1
ATOM 1339 C C . THR A 1 177 ? 29.686 43.932 45.391 1.00 53.97 174 THR A C 1
ATOM 1340 O O . THR A 1 177 ? 30.150 43.040 44.670 1.00 56.93 174 THR A O 1
ATOM 1344 N N . PHE A 1 178 ? 29.723 43.897 46.718 1.00 52.16 175 PHE A N 1
ATOM 1345 C CA . PHE A 1 178 ? 30.272 42.771 47.447 1.00 54.89 175 PHE A CA 1
ATOM 1346 C C . PHE A 1 178 ? 29.603 41.466 47.021 1.00 65.96 175 PHE A C 1
ATOM 1347 O O . PHE A 1 178 ? 28.378 41.361 47.025 1.00 75.46 175 PHE A O 1
ATOM 1355 N N . VAL A 1 179 ? 30.403 40.468 46.672 1.00 54.77 176 VAL A N 1
ATOM 1356 C CA . VAL A 1 179 ? 29.861 39.177 46.270 1.00 62.45 176 VAL A CA 1
ATOM 1357 C C . VAL A 1 179 ? 30.147 38.095 47.307 1.00 62.89 176 VAL A C 1
ATOM 1358 O O . VAL A 1 179 ? 31.257 37.594 47.384 1.00 67.48 176 VAL A O 1
ATOM 1362 N N . PRO A 1 180 ? 29.132 37.688 48.066 1.00 64.50 177 PRO A N 1
ATOM 1363 C CA . PRO A 1 180 ? 29.330 36.674 49.115 1.00 61.03 177 PRO A CA 1
ATOM 1364 C C . PRO A 1 180 ? 29.920 35.395 48.550 1.00 66.16 177 PRO A C 1
ATOM 1365 O O . PRO A 1 180 ? 29.610 35.039 47.414 1.00 73.89 177 PRO A O 1
ATOM 1369 N N . GLY A 1 181 ? 30.774 34.729 49.322 1.00 60.90 178 GLY A N 1
ATOM 1370 C CA . GLY A 1 181 ? 31.371 33.478 48.889 1.00 64.48 178 GLY A CA 1
ATOM 1371 C C . GLY A 1 181 ? 32.609 33.716 48.066 1.00 72.35 178 GLY A C 1
ATOM 1372 O O . GLY A 1 181 ? 33.314 32.787 47.684 1.00 82.42 178 GLY A O 1
ATOM 1373 N N A LEU A 1 182 ? 32.881 34.984 47.799 0.82 68.78 179 LEU A N 1
ATOM 1374 N N B LEU A 1 182 ? 32.864 34.988 47.786 0.18 68.31 179 LEU A N 1
ATOM 1375 C CA A LEU A 1 182 ? 34.034 35.388 47.019 0.82 68.55 179 LEU A CA 1
ATOM 1376 C CA B LEU A 1 182 ? 33.975 35.399 46.949 0.18 66.84 179 LEU A CA 1
ATOM 1377 C C A LEU A 1 182 ? 34.796 36.454 47.772 0.82 72.10 179 LEU A C 1
ATOM 1378 C C B LEU A 1 182 ? 34.789 36.468 47.668 0.18 70.64 179 LEU A C 1
ATOM 1379 O O A LEU A 1 182 ? 35.952 36.272 48.166 0.82 77.65 179 LEU A O 1
ATOM 1380 O O B LEU A 1 182 ? 35.975 36.286 47.948 0.18 75.31 179 LEU A O 1
ATOM 1389 N N . ASP A 1 183 ? 34.132 37.585 47.960 1.00 66.03 180 ASP A N 1
ATOM 1390 C CA . ASP A 1 183 ? 34.809 38.792 48.391 1.00 71.36 180 ASP A CA 1
ATOM 1391 C C . ASP A 1 183 ? 35.064 38.931 49.890 1.00 76.98 180 ASP A C 1
ATOM 1392 O O . ASP A 1 183 ? 35.626 39.933 50.324 1.00 79.52 180 ASP A O 1
ATOM 1397 N N . GLU A 1 184 ? 34.661 37.935 50.676 1.00 74.97 181 GLU A N 1
ATOM 1398 C CA . GLU A 1 184 ? 34.806 38.000 52.137 1.00 68.97 181 GLU A CA 1
ATOM 1399 C C . GLU A 1 184 ? 36.205 38.388 52.639 1.00 68.40 181 GLU A C 1
ATOM 1400 O O . GLU A 1 184 ? 36.376 39.437 53.251 1.00 71.50 181 GLU A O 1
ATOM 1406 N N . ARG A 1 185 ? 37.197 37.543 52.388 1.00 69.82 182 ARG A N 1
ATOM 1407 C CA . ARG A 1 185 ? 38.520 37.759 52.964 1.00 75.48 182 ARG A CA 1
ATOM 1408 C C . ARG A 1 185 ? 39.143 39.037 52.434 1.00 74.42 182 ARG A C 1
ATOM 1409 O O . ARG A 1 185 ? 39.744 39.789 53.187 1.00 78.99 182 ARG A O 1
ATOM 1417 N N . ALA A 1 186 ? 38.977 39.278 51.138 1.00 69.01 183 ALA A N 1
ATOM 1418 C CA . ALA A 1 186 ? 39.604 40.410 50.468 1.00 64.91 183 ALA A CA 1
ATOM 1419 C C . ALA A 1 186 ? 39.074 41.732 50.987 1.00 68.15 183 ALA A C 1
ATOM 1420 O O . ALA A 1 186 ? 39.818 42.701 51.096 1.00 78.36 183 ALA A O 1
ATOM 1422 N N . THR A 1 187 ? 37.779 41.759 51.285 1.00 61.83 184 THR A N 1
ATOM 1423 C CA . THR A 1 187 ? 37.098 42.946 51.779 1.00 64.81 184 THR A CA 1
ATOM 1424 C C . THR A 1 187 ? 37.549 43.232 53.186 1.00 71.57 184 THR A C 1
ATOM 1425 O O . THR A 1 187 ? 37.835 44.367 53.553 1.00 72.90 184 THR A O 1
ATOM 1429 N N . TYR A 1 188 ? 37.596 42.176 53.978 1.00 74.78 185 TYR A N 1
ATOM 1430 C CA . TYR A 1 188 ? 38.111 42.259 55.324 1.00 72.23 185 TYR A CA 1
ATOM 1431 C C . TYR A 1 188 ? 39.531 42.850 55.395 1.00 69.64 185 TYR A C 1
ATOM 1432 O O . TYR A 1 188 ? 39.834 43.631 56.293 1.00 75.43 185 TYR A O 1
ATOM 1441 N N . GLU A 1 189 ? 40.401 42.464 54.467 1.00 57.69 186 GLU A N 1
ATOM 1442 C CA . GLU A 1 189 ? 41.782 42.947 54.476 1.00 72.05 186 GLU A CA 1
ATOM 1443 C C . GLU A 1 189 ? 41.850 44.431 54.168 1.00 73.92 186 GLU A C 1
ATOM 1444 O O . GLU A 1 189 ? 42.680 45.160 54.705 1.00 73.53 186 GLU A O 1
ATOM 1450 N N . ALA A 1 190 ? 40.970 44.861 53.280 1.00 73.85 187 ALA A N 1
ATOM 1451 C CA . ALA A 1 190 ? 40.937 46.241 52.849 1.00 67.05 187 ALA A CA 1
ATOM 1452 C C . ALA A 1 190 ? 40.403 47.116 53.966 1.00 64.50 187 ALA A C 1
ATOM 1453 O O . ALA A 1 190 ? 40.847 48.239 54.135 1.00 64.52 187 ALA A O 1
ATOM 1455 N N . VAL A 1 191 ? 39.452 46.587 54.728 1.00 67.42 188 VAL A N 1
ATOM 1456 C CA . VAL A 1 191 ? 38.855 47.307 55.848 1.00 66.25 188 VAL A CA 1
ATOM 1457 C C . VAL A 1 191 ? 39.840 47.432 57.010 1.00 74.94 188 VAL A C 1
ATOM 1458 O O . VAL A 1 191 ? 39.901 48.462 57.67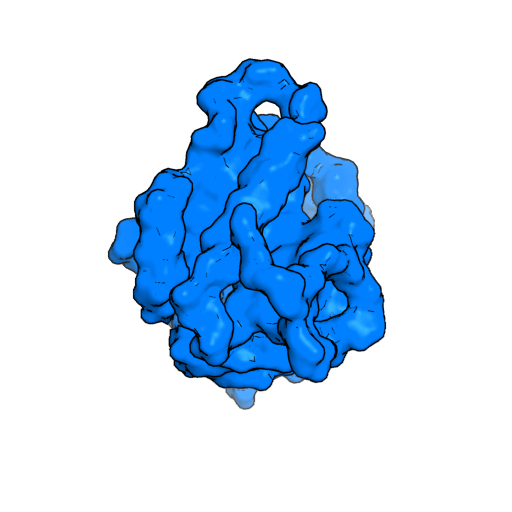6 1.00 69.54 188 VAL A O 1
ATOM 1462 N N . GLU A 1 192 ? 40.623 46.384 57.246 1.00 87.78 189 GLU A N 1
ATOM 1463 C CA . GLU A 1 192 ? 41.525 46.368 58.390 1.00 96.80 189 GLU A CA 1
ATOM 1464 C C . GLU A 1 192 ? 42.737 47.221 58.130 1.00 100.70 189 GLU A C 1
ATOM 1465 O O . GLU A 1 192 ? 43.460 47.595 59.044 1.00 102.46 189 GLU A O 1
ATOM 1471 N N . GLU A 1 193 ? 42.947 47.522 56.862 1.00 102.66 190 GLU A N 1
ATOM 1472 C CA . GLU A 1 193 ? 44.073 48.318 56.415 1.00 99.43 190 GLU A CA 1
ATOM 1473 C C . GLU A 1 193 ? 43.639 49.771 56.339 1.00 102.75 190 GLU A C 1
ATOM 1474 O O . GLU A 1 193 ? 44.216 50.631 57.006 1.00 103.97 190 GLU A O 1
ATOM 1480 N N . ALA A 1 194 ? 42.636 50.029 55.495 1.00 102.78 191 ALA A N 1
ATOM 1481 C CA . ALA A 1 194 ? 42.088 51.369 55.273 1.00 97.84 191 ALA A CA 1
ATOM 1482 C C . ALA A 1 194 ? 41.770 52.070 56.579 1.00 92.91 191 ALA A C 1
ATOM 1483 O O . ALA A 1 194 ? 41.926 53.284 56.707 1.00 99.03 191 ALA A O 1
ATOM 1485 N N . PHE A 1 195 ? 41.309 51.301 57.547 1.00 113.05 192 PHE A N 1
ATOM 1486 C CA . PHE A 1 195 ? 40.948 51.880 58.815 1.00 115.20 192 PHE A CA 1
ATOM 1487 C C . PHE A 1 195 ? 41.998 51.619 59.881 1.00 121.37 192 PHE A C 1
ATOM 1488 O O . PHE A 1 195 ? 42.598 52.567 60.376 1.00 124.68 192 PHE A O 1
ATOM 1496 N N . GLY A 1 196 ? 42.212 50.351 60.223 1.00 124.01 193 GLY A N 1
ATOM 1497 C CA . GLY A 1 196 ? 43.212 49.966 61.206 1.00 126.71 193 GLY A CA 1
ATOM 1498 C C . GLY A 1 196 ? 44.433 50.873 61.245 1.00 131.41 193 GLY A C 1
ATOM 1499 O O . GLY A 1 196 ? 45.474 50.538 61.798 1.00 138.08 193 GLY A O 1
ATOM 1500 N N . ARG A 1 201 ? 39.686 52.825 66.930 1.00 152.70 198 ARG A N 1
ATOM 1501 C CA . ARG A 1 201 ? 38.892 51.604 66.847 1.00 157.10 198 ARG A CA 1
ATOM 1502 C C . ARG A 1 201 ? 39.806 50.375 66.923 1.00 154.47 198 ARG A C 1
ATOM 1503 O O . ARG A 1 201 ? 40.969 50.457 66.532 1.00 152.45 198 ARG A O 1
ATOM 1511 N N . PRO A 1 202 ? 39.301 49.249 67.476 1.00 151.90 199 PRO A N 1
ATOM 1512 C CA . PRO A 1 202 ? 40.091 48.017 67.648 1.00 149.68 199 PRO A CA 1
ATOM 1513 C C . PRO A 1 202 ? 40.325 47.221 66.366 1.00 145.81 199 PRO A C 1
ATOM 1514 O O . PRO A 1 202 ? 39.387 47.107 65.568 1.00 145.10 199 PRO A O 1
ATOM 1518 N N . PRO A 1 203 ? 41.533 46.647 66.195 1.00 142.12 200 PRO A N 1
ATOM 1519 C CA . PRO A 1 203 ? 41.704 45.658 65.129 1.00 137.24 200 PRO A CA 1
ATOM 1520 C C . PRO A 1 203 ? 40.891 44.407 65.485 1.00 135.09 200 PRO A C 1
ATOM 1521 O O . PRO A 1 203 ? 41.021 43.881 66.593 1.00 138.89 200 PRO A O 1
ATOM 1525 N N . SER A 1 204 ? 40.092 43.925 64.535 1.00 124.92 201 SER A N 1
ATOM 1526 C CA . SER A 1 204 ? 39.332 42.694 64.709 1.00 114.62 201 SER A CA 1
ATOM 1527 C C . SER A 1 204 ? 40.014 41.626 63.883 1.00 113.95 201 SER A C 1
ATOM 1528 O O . SER A 1 204 ? 40.506 41.904 62.792 1.00 114.69 201 SER A O 1
ATOM 1531 N N . THR A 1 205 ? 40.043 40.399 64.378 1.00 109.46 202 THR A N 1
ATOM 1532 C CA . THR A 1 205 ? 40.534 39.322 63.544 1.00 103.35 202 THR A CA 1
ATOM 1533 C C . THR A 1 205 ? 39.480 39.010 62.496 1.00 97.29 202 THR A C 1
ATOM 1534 O O . THR A 1 205 ? 38.406 39.606 62.490 1.00 96.40 202 THR A O 1
ATOM 1538 N N . PHE A 1 206 ? 39.779 38.069 61.612 1.00 95.34 203 PHE A N 1
ATOM 1539 C CA . PHE A 1 206 ? 38.886 37.779 60.500 1.00 88.03 203 PHE A CA 1
ATOM 1540 C C . PHE A 1 206 ? 37.619 37.066 60.958 1.00 92.12 203 PHE A C 1
ATOM 1541 O O . PHE A 1 206 ? 36.525 37.385 60.499 1.00 91.09 203 PHE A O 1
ATOM 1549 N N . GLU A 1 207 ? 37.753 36.114 61.870 1.00 83.20 204 GLU A N 1
ATOM 1550 C CA . GLU A 1 207 ? 36.578 35.403 62.346 1.00 98.20 204 GLU A CA 1
ATOM 1551 C C . GLU A 1 207 ? 35.640 36.336 63.108 1.00 96.79 204 GLU A C 1
ATOM 1552 O O . GLU A 1 207 ? 34.419 36.247 62.965 1.00 97.74 204 GLU A O 1
ATOM 1558 N N . ARG A 1 208 ? 36.216 37.237 63.900 1.00 96.80 205 ARG A N 1
ATOM 1559 C CA . ARG A 1 208 ? 35.444 38.249 64.619 1.00 100.62 205 ARG A CA 1
ATOM 1560 C C . ARG A 1 208 ? 34.652 39.100 63.641 1.00 93.37 205 ARG A C 1
ATOM 1561 O O . ARG A 1 208 ? 33.457 39.335 63.823 1.00 94.66 205 ARG A O 1
ATOM 1569 N N . TRP A 1 209 ? 35.330 39.560 62.598 1.00 84.04 206 TRP A N 1
ATOM 1570 C CA . TRP A 1 209 ? 34.698 40.381 61.587 1.00 76.46 206 TRP A CA 1
ATOM 1571 C C . TRP A 1 209 ? 33.562 39.632 60.905 1.00 78.72 206 TRP A C 1
ATOM 1572 O O . TRP A 1 209 ? 32.492 40.191 60.679 1.00 80.39 206 TRP A O 1
ATOM 1583 N N . LEU A 1 210 ? 33.790 38.359 60.600 1.00 78.26 207 LEU A N 1
ATOM 1584 C CA . LEU A 1 210 ? 32.758 37.505 60.011 1.00 74.91 207 LEU A CA 1
ATOM 1585 C C . LEU A 1 210 ? 31.488 37.420 60.843 1.00 77.11 207 LEU A C 1
ATOM 1586 O O . LEU A 1 210 ? 30.390 37.449 60.306 1.00 76.27 207 LEU A O 1
ATOM 1591 N N . SER A 1 211 ? 31.637 37.293 62.154 1.00 81.41 208 SER A N 1
ATOM 1592 C CA . SER A 1 211 ? 30.479 37.106 63.011 1.00 86.09 208 SER A CA 1
ATOM 1593 C C . SER A 1 211 ? 29.753 38.418 63.234 1.00 91.31 208 SER A C 1
ATOM 1594 O O . SER A 1 211 ? 28.545 38.435 63.468 1.00 94.33 208 SER A O 1
ATOM 1605 N N . THR A 1 213 ? 29.541 40.828 60.985 1.00 77.51 210 THR A N 1
ATOM 1606 C CA . THR A 1 213 ? 28.897 41.238 59.758 1.00 75.56 210 THR A CA 1
ATOM 1607 C C . THR A 1 213 ? 27.910 40.231 59.185 1.00 85.28 210 THR A C 1
ATOM 1608 O O . THR A 1 213 ? 27.298 40.505 58.156 1.00 87.44 210 THR A O 1
ATOM 1612 N N . GLN A 1 214 ? 27.751 39.081 59.841 1.00 90.94 211 GLN A N 1
ATOM 1613 C CA . GLN A 1 214 ? 26.927 37.991 59.308 1.00 88.68 211 GLN A CA 1
ATOM 1614 C C . GLN A 1 214 ? 25.541 38.437 58.869 1.00 88.98 211 GLN A C 1
ATOM 1615 O O . GLN A 1 214 ? 25.044 38.016 57.822 1.00 85.53 211 GLN A O 1
ATOM 1621 N N . SER A 1 215 ? 24.925 39.299 59.667 1.00 92.46 212 SER A N 1
ATOM 1622 C CA . SER A 1 215 ? 23.643 39.872 59.303 1.00 98.25 212 SER A CA 1
ATOM 1623 C C . SER A 1 215 ? 23.767 40.704 58.032 1.00 98.93 212 SER A C 1
ATOM 1624 O O . SER A 1 215 ? 23.055 40.459 57.061 1.00 105.36 212 SER A O 1
ATOM 1627 N N . GLU A 1 216 ? 24.679 41.676 58.038 1.00 94.86 213 GLU A N 1
ATOM 1628 C CA . GLU A 1 216 ? 24.788 42.662 56.952 1.00 87.48 213 GLU A CA 1
ATOM 1629 C C . GLU A 1 216 ? 25.231 42.102 55.595 1.00 80.14 213 GLU A C 1
ATOM 1630 O O . GLU A 1 216 ? 25.004 42.736 54.562 1.00 79.16 213 GLU A O 1
ATOM 1636 N N . ARG A 1 217 ? 25.877 40.935 55.603 1.00 74.42 214 ARG A N 1
ATOM 1637 C CA . ARG A 1 217 ? 26.341 40.298 54.369 1.00 68.06 214 ARG A CA 1
ATOM 1638 C C . ARG A 1 217 ? 25.253 39.490 53.657 1.00 81.50 214 ARG A C 1
ATOM 1639 O O . ARG A 1 217 ? 25.468 38.985 52.552 1.00 82.37 214 ARG A O 1
ATOM 1647 N N . LYS A 1 218 ? 24.092 39.379 54.304 1.00 72.92 215 LYS A N 1
ATOM 1648 C CA . LYS A 1 218 ? 22.898 38.802 53.698 1.00 71.10 215 LYS A CA 1
ATOM 1649 C C . LYS A 1 218 ? 22.172 39.887 52.887 1.00 77.05 215 LYS A C 1
ATOM 1650 O O . LYS A 1 218 ? 21.105 39.642 52.329 1.00 72.73 215 LYS A O 1
ATOM 1656 N N . ASP A 1 219 ? 22.756 41.090 52.860 1.00 79.38 216 ASP A N 1
ATOM 1657 C CA . ASP A 1 219 ? 22.243 42.247 52.119 1.00 74.58 216 ASP A CA 1
ATOM 1658 C C . ASP A 1 219 ? 23.411 42.967 51.438 1.00 78.42 216 ASP A C 1
ATOM 1659 O O . ASP A 1 219 ? 23.708 44.115 51.759 1.00 72.79 216 ASP A O 1
ATOM 1664 N N . PRO A 1 220 ? 24.076 42.287 50.498 1.00 59.39 217 PRO A N 1
ATOM 1665 C CA . PRO A 1 220 ? 25.318 42.739 49.864 1.00 58.50 217 PRO A CA 1
ATOM 1666 C C . PRO A 1 220 ? 25.125 43.939 48.941 1.00 64.03 217 PRO A C 1
ATOM 1667 O O . PRO A 1 220 ? 26.109 44.580 48.572 1.00 62.97 217 PRO A O 1
ATOM 1671 N N . GLU A 1 221 ? 23.880 44.211 48.555 1.00 63.83 218 GLU A N 1
ATOM 1672 C CA . GLU A 1 221 ? 23.538 45.330 47.684 1.00 66.12 218 GLU A CA 1
ATOM 1673 C C . GLU A 1 221 ? 24.169 46.630 48.210 1.00 60.85 218 GLU A C 1
ATOM 1674 O O . GLU A 1 221 ? 24.575 47.502 47.434 1.00 61.02 218 GLU A O 1
ATOM 1680 N N . LEU A 1 222 ? 24.242 46.734 49.538 1.00 56.36 219 LEU A N 1
ATOM 1681 C CA . LEU A 1 222 ? 24.746 47.909 50.255 1.00 48.71 219 LEU A CA 1
ATOM 1682 C C . LEU A 1 222 ? 26.244 47.833 50.662 1.00 63.73 219 LEU A C 1
ATOM 1683 O O . LEU A 1 222 ? 26.766 48.738 51.337 1.00 59.04 219 LEU A O 1
ATOM 1688 N N . TRP A 1 223 ? 26.932 46.757 50.288 1.00 56.27 220 TRP A N 1
ATOM 1689 C CA . TRP A 1 223 ? 28.369 46.717 50.487 1.00 54.54 220 TRP A CA 1
ATOM 1690 C C . TRP A 1 223 ? 29.104 46.988 49.184 1.00 53.68 220 TRP A C 1
ATOM 1691 O O . TRP A 1 223 ? 29.198 46.126 48.311 1.00 52.80 220 TRP A O 1
ATOM 1702 N N . LEU A 1 224 ? 29.693 48.170 49.089 1.00 53.53 221 LEU A N 1
ATOM 1703 C CA . LEU A 1 224 ? 30.381 48.564 47.874 1.00 56.41 221 LEU A CA 1
ATOM 1704 C C . LEU A 1 224 ? 31.875 48.578 48.069 1.00 63.67 221 LEU A C 1
ATOM 1705 O O . LEU A 1 224 ? 32.383 48.952 49.127 1.00 69.06 221 LEU A O 1
ATOM 1710 N N . LEU A 1 225 ? 32.569 48.157 47.024 1.00 55.36 222 LEU A N 1
ATOM 1711 C CA . LEU A 1 225 ? 34.006 48.108 47.010 1.00 45.41 222 LEU A CA 1
ATOM 1712 C C . LEU A 1 225 ? 34.475 48.958 45.834 1.00 52.68 222 LEU A C 1
ATOM 1713 O O . LEU A 1 225 ? 33.977 48.805 44.723 1.00 57.00 222 LEU A O 1
ATOM 1718 N N . ALA A 1 226 ? 35.405 49.876 46.072 1.00 51.63 223 ALA A N 1
ATOM 1719 C CA . ALA A 1 226 ? 36.104 50.496 44.965 1.00 49.03 223 ALA A CA 1
ATOM 1720 C C . ALA A 1 226 ? 37.210 49.537 44.535 1.00 52.73 223 ALA A C 1
ATOM 1721 O O . ALA A 1 226 ? 38.026 49.083 45.344 1.00 57.92 223 ALA A O 1
ATOM 1723 N N . VAL A 1 227 ? 37.202 49.197 43.254 1.00 47.51 224 VAL A N 1
ATOM 1724 C CA . VAL A 1 227 ? 38.094 48.181 42.738 1.00 50.53 224 VAL A CA 1
ATOM 1725 C C . VAL A 1 227 ? 38.867 48.699 41.543 1.00 59.11 224 VAL A C 1
ATOM 1726 O O . VAL A 1 227 ? 38.280 49.194 40.577 1.00 68.76 224 VAL A O 1
ATOM 1730 N N . GLU A 1 228 ? 40.193 48.582 41.624 1.00 64.53 225 GLU A N 1
ATOM 1731 C CA . GLU A 1 228 ? 41.073 48.988 40.539 1.00 59.38 225 GLU A CA 1
ATOM 1732 C C . GLU A 1 228 ? 41.010 47.944 39.435 1.00 63.28 225 GLU A C 1
ATOM 1733 O O . GLU A 1 228 ? 41.288 46.768 39.665 1.00 64.53 225 GLU A O 1
ATOM 1739 N N . THR A 1 229 ? 40.645 48.392 38.239 1.00 59.39 226 THR A N 1
ATOM 1740 C CA . THR A 1 229 ? 40.351 47.514 37.115 1.00 65.44 226 THR A CA 1
ATOM 1741 C C . THR A 1 229 ? 41.528 46.630 36.690 1.00 73.35 226 THR A C 1
ATOM 1742 O O . THR A 1 229 ? 41.363 45.431 36.444 1.00 77.28 226 THR A O 1
ATOM 1746 N N . ASP A 1 230 ? 42.718 47.214 36.604 1.00 75.51 227 ASP A N 1
ATOM 1747 C CA . ASP A 1 230 ? 43.891 46.458 36.180 1.00 79.48 227 ASP A CA 1
ATOM 1748 C C . ASP A 1 230 ? 44.260 45.324 37.145 1.00 80.76 227 ASP A C 1
ATOM 1749 O O . ASP A 1 230 ? 44.506 44.190 36.731 1.00 82.91 227 ASP A O 1
ATOM 1754 N N . SER A 1 231 ? 44.331 45.647 38.430 1.00 77.45 228 SER A N 1
ATOM 1755 C CA . SER A 1 231 ? 44.689 44.679 39.463 1.00 73.50 228 SER A CA 1
ATOM 1756 C C . SER A 1 231 ? 43.537 43.788 39.906 1.00 74.32 228 SER A C 1
ATOM 1757 O O . SER A 1 231 ? 43.736 42.648 40.318 1.00 76.46 228 SER A O 1
ATOM 1760 N N . GLY A 1 232 ? 42.326 44.319 39.854 1.00 74.49 229 GLY A N 1
ATOM 1761 C CA . GLY A 1 232 ? 41.205 43.611 40.438 1.00 74.40 229 GLY A CA 1
ATOM 1762 C C . GLY A 1 232 ? 41.454 43.558 41.932 1.00 73.05 229 GLY A C 1
ATOM 1763 O O . GLY A 1 232 ? 41.487 42.500 42.542 1.00 89.94 229 GLY A O 1
ATOM 1764 N N . HIS A 1 233 ? 41.678 44.723 42.511 1.00 63.46 230 HIS A N 1
ATOM 1765 C CA . HIS A 1 233 ? 42.083 44.830 43.894 1.00 65.12 230 HIS A CA 1
ATOM 1766 C C . HIS A 1 233 ? 41.239 45.876 44.564 1.00 63.05 230 HIS A C 1
ATOM 1767 O O . HIS A 1 233 ? 40.889 46.897 43.955 1.00 62.09 230 HIS A O 1
ATOM 1774 N N . ILE A 1 234 ? 40.915 45.630 45.826 1.00 62.21 231 ILE A N 1
ATOM 1775 C CA . ILE A 1 234 ? 39.977 46.493 46.509 1.00 62.37 231 ILE A CA 1
ATOM 1776 C C . ILE A 1 234 ? 40.789 47.649 47.056 1.00 63.51 231 ILE A C 1
ATOM 1777 O O . ILE A 1 234 ? 41.682 47.451 47.882 1.00 69.79 231 ILE A O 1
ATOM 1782 N N . VAL A 1 235 ? 40.515 48.846 46.537 1.00 51.16 232 VAL A N 1
ATOM 1783 C CA . VAL A 1 235 ? 41.194 50.046 47.000 1.00 49.28 232 VAL A CA 1
ATOM 1784 C C . VAL A 1 235 ? 40.371 50.849 47.996 1.00 56.54 232 VAL A C 1
ATOM 1785 O O . VAL A 1 235 ? 40.865 51.814 48.575 1.00 66.38 232 VAL A O 1
ATOM 1789 N N . GLY A 1 236 ? 39.132 50.440 48.230 1.00 57.18 233 GLY A N 1
ATOM 1790 C CA . GLY A 1 236 ? 38.239 51.233 49.061 1.00 51.33 233 GLY A CA 1
ATOM 1791 C C . GLY A 1 236 ? 36.972 50.472 49.366 1.00 54.83 233 GLY A C 1
ATOM 1792 O O . GLY A 1 236 ? 36.641 49.551 48.643 1.00 64.34 233 GLY A O 1
ATOM 1793 N N . THR A 1 237 ? 36.270 50.837 50.437 1.00 55.60 234 THR A N 1
ATOM 1794 C CA . THR A 1 237 ? 35.016 50.176 50.802 1.00 55.75 234 THR A CA 1
ATOM 1795 C C . THR A 1 237 ? 34.043 51.180 51.375 1.00 60.70 234 THR A C 1
ATOM 1796 O O . THR A 1 237 ? 34.442 52.163 52.003 1.00 63.87 234 THR A O 1
ATOM 1800 N N . CYS A 1 238 ? 32.763 50.942 51.112 1.00 54.66 235 CYS A N 1
ATOM 1801 C CA . CYS A 1 238 ? 31.717 51.584 51.853 1.00 48.73 235 CYS A CA 1
ATOM 1802 C C . CYS A 1 238 ? 30.717 50.505 52.215 1.00 54.09 235 CYS A C 1
ATOM 1803 O O . CYS A 1 238 ? 30.003 50.004 51.349 1.00 56.29 235 CYS A O 1
ATOM 1806 N N . LEU A 1 239 ? 30.602 50.189 53.498 1.00 55.77 236 LEU A N 1
ATOM 1807 C CA . LEU A 1 239 ? 29.733 49.104 53.872 1.00 50.47 236 LEU A CA 1
ATOM 1808 C C . LEU A 1 239 ? 28.538 49.668 54.607 1.00 55.11 236 LEU A C 1
ATOM 1809 O O . LEU A 1 239 ? 28.606 50.043 55.783 1.00 57.26 236 LEU A O 1
ATOM 1814 N N . GLY A 1 240 ? 27.413 49.661 53.900 1.00 54.47 237 GLY A N 1
ATOM 1815 C CA . GLY A 1 240 ? 26.169 50.161 54.434 1.00 48.64 237 GLY A CA 1
ATOM 1816 C C . GLY A 1 240 ? 25.343 49.019 54.973 1.00 57.31 237 GLY A C 1
ATOM 1817 O O . GLY A 1 240 ? 25.580 47.834 54.688 1.00 64.23 237 GLY A O 1
ATOM 1818 N N . GLN A 1 241 ? 24.372 49.386 55.787 1.00 54.72 238 GLN A N 1
ATOM 1819 C CA . GLN A 1 241 ? 23.391 48.438 56.262 1.00 60.54 238 GLN A CA 1
ATOM 1820 C C . GLN A 1 241 ? 22.057 49.156 56.350 1.00 52.65 238 GLN A C 1
ATOM 1821 O O . GLN A 1 241 ? 22.006 50.381 56.311 1.00 54.89 238 GLN A O 1
ATOM 1827 N N . GLU A 1 242 ? 20.979 48.392 56.456 1.00 54.94 239 GLU A N 1
ATOM 1828 C CA . GLU A 1 242 ? 19.647 48.961 56.639 1.00 58.04 239 GLU A CA 1
ATOM 1829 C C . GLU A 1 242 ? 19.006 48.453 57.928 1.00 60.30 239 GLU A C 1
ATOM 1830 O O . GLU A 1 242 ? 18.812 47.258 58.117 1.00 57.06 239 GLU A O 1
ATOM 1836 N N . THR A 1 243 ? 18.672 49.357 58.829 1.00 69.92 240 THR A N 1
ATOM 1837 C CA . THR A 1 243 ? 17.976 48.939 60.037 1.00 77.11 240 THR A CA 1
ATOM 1838 C C . THR A 1 243 ? 16.699 49.743 60.229 1.00 73.37 240 THR A C 1
ATOM 1839 O O . THR A 1 243 ? 16.738 50.971 60.282 1.00 79.45 240 THR A O 1
ATOM 1843 N N . ALA A 1 244 ? 15.574 49.047 60.319 1.00 68.65 241 ALA A N 1
ATOM 1844 C CA . ALA A 1 244 ? 14.297 49.695 60.576 1.00 69.51 241 ALA A CA 1
ATOM 1845 C C . ALA A 1 244 ? 14.005 50.783 59.552 1.00 72.44 241 ALA A C 1
ATOM 1846 O O . ALA A 1 244 ? 13.566 51.880 59.909 1.00 74.74 241 ALA A O 1
ATOM 1848 N N . GLY A 1 245 ? 14.275 50.488 58.286 1.00 68.99 242 GLY A N 1
ATOM 1849 C CA . GLY A 1 245 ? 14.012 51.434 57.214 1.00 67.78 242 GLY A CA 1
ATOM 1850 C C . GLY A 1 245 ? 14.879 52.682 57.209 1.00 68.37 242 GLY A C 1
ATOM 1851 O O . GLY A 1 245 ? 14.544 53.667 56.541 1.00 63.47 242 GLY A O 1
ATOM 1852 N N . LYS A 1 246 ? 15.977 52.652 57.968 1.00 66.65 243 LYS A N 1
ATOM 1853 C CA . LYS A 1 246 ? 16.968 53.731 57.944 1.00 64.39 243 LYS A CA 1
ATOM 1854 C C . LYS A 1 246 ? 18.283 53.119 57.559 1.00 62.10 243 LYS A C 1
ATOM 1855 O O . LYS A 1 246 ? 18.537 51.954 57.867 1.00 61.80 243 LYS A O 1
ATOM 1861 N N . GLY A 1 247 ? 19.092 53.867 56.822 1.00 64.33 244 GLY A N 1
ATOM 1862 C CA . GLY A 1 247 ? 20.425 53.391 56.490 1.00 63.92 244 GLY A CA 1
ATOM 1863 C C . GLY A 1 247 ? 21.486 53.758 57.511 1.00 57.20 244 GLY A C 1
ATOM 1864 O O . GLY A 1 247 ? 21.436 54.822 58.124 1.00 58.91 244 GLY A O 1
ATOM 1865 N N . TRP A 1 248 ? 22.476 52.897 57.673 1.00 52.92 245 TRP A N 1
ATOM 1866 C CA . TRP A 1 248 ? 23.628 53.269 58.468 1.00 51.77 245 TRP A CA 1
ATOM 1867 C C . TRP A 1 248 ? 24.863 52.818 57.739 1.00 52.21 245 TRP A C 1
ATOM 1868 O O . TRP A 1 248 ? 24.957 51.667 57.301 1.00 57.84 245 TRP A O 1
ATOM 1879 N N . ILE A 1 249 ? 25.807 53.734 57.601 1.00 50.10 246 ILE A N 1
ATOM 1880 C CA . ILE A 1 249 ? 27.067 53.403 56.963 1.00 57.63 246 ILE A CA 1
ATOM 1881 C C . ILE A 1 249 ? 28.142 53.331 58.024 1.00 59.80 246 ILE A C 1
ATOM 1882 O O . ILE A 1 249 ? 28.530 54.344 58.610 1.00 61.48 246 ILE A O 1
ATOM 1887 N N . GLY A 1 250 ? 28.621 52.123 58.280 1.00 66.79 247 GLY A N 1
ATOM 1888 C CA . GLY A 1 250 ? 29.657 51.972 59.272 1.00 76.35 247 GLY A CA 1
ATOM 1889 C C . GLY A 1 250 ? 30.958 52.616 58.846 1.00 89.83 247 GLY A C 1
ATOM 1890 O O . GLY A 1 250 ? 31.453 53.533 59.506 1.00 97.31 247 GLY A O 1
ATOM 1891 N N . SER A 1 251 ? 31.505 52.181 57.717 1.00 93.88 248 SER A N 1
ATOM 1892 C CA . SER A 1 251 ? 32.816 52.686 57.329 1.00 89.78 248 SER A CA 1
ATOM 1893 C C . SER A 1 251 ? 32.943 52.976 55.845 1.00 77.14 248 SER A C 1
ATOM 1894 O O . SER A 1 251 ? 32.778 52.084 55.015 1.00 83.02 248 SER A O 1
ATOM 1897 N N . VAL A 1 252 ? 33.277 54.212 55.516 1.00 56.75 249 VAL A N 1
ATOM 1898 C CA . VAL A 1 252 ? 33.752 54.492 54.177 1.00 57.83 249 VAL A CA 1
ATOM 1899 C C . VAL A 1 252 ? 35.252 54.768 54.282 1.00 59.25 249 VAL A C 1
ATOM 1900 O O . VAL A 1 252 ? 35.693 55.434 55.208 1.00 69.85 249 VAL A O 1
ATOM 1904 N N . GLY A 1 253 ? 36.055 54.208 53.387 1.00 58.78 250 GLY A N 1
ATOM 1905 C CA . GLY A 1 253 ? 37.488 54.430 53.482 1.00 61.87 250 GLY A CA 1
ATOM 1906 C C . GLY A 1 253 ? 38.345 53.953 52.330 1.00 62.45 250 GLY A C 1
ATOM 1907 O O . GLY A 1 253 ? 37.996 53.023 51.618 1.00 71.69 250 GLY A O 1
ATOM 1908 N N . VAL A 1 254 ? 39.509 54.570 52.177 1.00 55.07 251 VAL A N 1
ATOM 1909 C CA . VAL A 1 254 ? 40.377 54.255 51.062 1.00 45.09 251 VAL A CA 1
ATOM 1910 C C . VAL A 1 254 ? 41.718 53.821 51.601 1.00 53.87 251 VAL A C 1
ATOM 1911 O O . VAL A 1 254 ? 42.209 54.404 52.552 1.00 65.21 251 VAL A O 1
ATOM 1915 N N . ARG A 1 255 ? 42.297 52.770 51.021 1.00 58.29 252 ARG A N 1
ATOM 1916 C CA . ARG A 1 255 ? 43.649 52.334 51.378 1.00 56.98 252 ARG A CA 1
ATOM 1917 C C . ARG A 1 255 ? 44.649 53.404 50.972 1.00 62.73 252 ARG A C 1
ATOM 1918 O O . ARG A 1 255 ? 44.436 54.098 49.985 1.00 67.54 252 ARG A O 1
ATOM 1926 N N . ARG A 1 256 ? 45.727 53.554 51.739 1.00 69.14 253 ARG A N 1
ATOM 1927 C CA . ARG A 1 256 ? 46.618 54.718 51.586 1.00 69.38 253 ARG A CA 1
ATOM 1928 C C . ARG A 1 256 ? 47.117 55.042 50.170 1.00 69.62 253 ARG A C 1
ATOM 1929 O O . ARG A 1 256 ? 47.092 56.203 49.766 1.00 71.32 253 ARG A O 1
ATOM 1937 N N . PRO A 1 257 ? 47.556 54.027 49.408 1.00 68.09 254 PRO A N 1
ATOM 1938 C CA . PRO A 1 257 ? 48.078 54.316 48.070 1.00 62.39 254 PRO A CA 1
ATOM 1939 C C . PRO A 1 257 ? 47.041 54.926 47.139 1.00 67.84 254 PRO A C 1
ATOM 1940 O O . PRO A 1 257 ? 47.405 55.541 46.134 1.00 69.31 254 PRO A O 1
ATOM 1944 N N . TRP A 1 258 ? 45.760 54.706 47.419 1.00 61.61 255 TRP A N 1
ATOM 1945 C CA . TRP A 1 258 ? 44.722 55.273 46.562 1.00 55.90 255 TRP A CA 1
ATOM 1946 C C . TRP A 1 258 ? 44.040 56.567 46.988 1.00 53.84 255 TRP A C 1
ATOM 1947 O O . TRP A 1 258 ? 43.053 56.969 46.380 1.00 59.99 255 TRP A O 1
ATOM 1958 N N . ARG A 1 259 ? 44.506 57.179 48.063 1.00 48.99 256 ARG A N 1
ATOM 1959 C CA . ARG A 1 259 ? 43.885 58.408 48.543 1.00 53.05 256 ARG A CA 1
ATOM 1960 C C . ARG A 1 259 ? 44.119 59.603 47.617 1.00 57.14 256 ARG A C 1
ATOM 1961 O O . ARG A 1 259 ? 45.043 59.598 46.803 1.00 62.21 256 ARG A O 1
ATOM 1969 N N . GLY A 1 260 ? 43.259 60.614 47.740 1.00 53.14 257 GLY A N 1
ATOM 1970 C CA . GLY A 1 260 ? 43.376 61.834 46.954 1.00 59.98 257 GLY A CA 1
ATOM 1971 C C . GLY A 1 260 ? 42.895 61.711 45.515 1.00 59.17 257 GLY A C 1
ATOM 1972 O O . GLY A 1 260 ? 43.236 62.533 44.668 1.00 63.69 257 GLY A O 1
ATOM 1973 N N . ARG A 1 261 ? 42.203 60.622 45.210 1.00 55.41 258 ARG A N 1
ATOM 1974 C CA . ARG A 1 261 ? 41.542 60.455 43.922 1.00 52.73 258 ARG A CA 1
ATOM 1975 C C . ARG A 1 261 ? 40.038 60.703 43.914 1.00 60.45 258 ARG A C 1
ATOM 1976 O O . ARG A 1 261 ? 39.383 60.482 42.900 1.00 58.50 258 ARG A O 1
ATOM 1984 N N . GLY A 1 262 ? 39.481 61.079 45.059 1.00 64.06 259 GLY A N 1
ATOM 1985 C CA . GLY A 1 262 ? 38.051 61.315 45.166 1.00 55.63 259 GLY A CA 1
ATOM 1986 C C . GLY A 1 262 ? 37.270 60.017 45.200 1.00 55.94 259 GLY A C 1
ATOM 1987 O O . GLY A 1 262 ? 36.090 59.997 44.862 1.00 63.45 259 GLY A O 1
ATOM 1988 N N . ILE A 1 263 ? 37.920 58.933 45.613 1.00 49.70 260 ILE A N 1
ATOM 1989 C CA . ILE A 1 263 ? 37.275 57.627 45.708 1.00 53.09 260 ILE A CA 1
ATOM 1990 C C . ILE A 1 263 ? 36.189 57.517 46.812 1.00 54.50 260 ILE A C 1
ATOM 1991 O O . ILE A 1 263 ? 35.175 56.849 46.631 1.00 54.37 260 ILE A O 1
ATOM 1996 N N . ALA A 1 264 ? 36.406 58.165 47.950 1.00 51.73 261 ALA A N 1
ATOM 1997 C CA . ALA A 1 264 ? 35.443 58.112 49.040 1.00 49.57 261 ALA A CA 1
ATOM 1998 C C . ALA A 1 264 ? 34.138 58.792 48.616 1.00 51.03 261 ALA A C 1
ATOM 1999 O O . ALA A 1 264 ? 33.059 58.257 48.834 1.00 48.61 261 ALA A O 1
ATOM 2001 N N . LEU A 1 265 ? 34.242 59.958 47.985 1.00 48.17 262 LEU A N 1
ATOM 2002 C CA . LEU A 1 265 ? 33.068 60.636 47.440 1.00 43.87 262 LEU A CA 1
ATOM 2003 C C . LEU A 1 265 ? 32.288 59.795 46.422 1.00 50.29 262 LEU A C 1
ATOM 2004 O O . LEU A 1 265 ? 31.069 59.744 46.474 1.00 63.64 262 LEU A O 1
ATOM 2009 N N . ALA A 1 266 ? 32.983 59.136 45.505 1.00 46.60 263 ALA A N 1
ATOM 2010 C CA . ALA A 1 266 ? 32.325 58.219 44.586 1.00 42.90 263 ALA A CA 1
ATOM 2011 C C . ALA A 1 266 ? 31.667 57.094 45.348 1.00 52.48 263 ALA A C 1
ATOM 2012 O O . ALA A 1 266 ? 30.533 56.720 45.030 1.00 55.68 263 ALA A O 1
ATOM 2014 N N . LEU A 1 267 ? 32.366 56.536 46.339 1.00 54.42 264 LEU A N 1
ATOM 2015 C CA . LEU A 1 267 ? 31.790 55.426 47.108 1.00 49.73 264 LEU A CA 1
ATOM 2016 C C . LEU A 1 267 ? 30.488 55.857 47.777 1.00 48.15 264 LEU A C 1
ATOM 2017 O O . LEU A 1 267 ? 29.490 55.171 47.683 1.00 42.89 264 LEU A O 1
ATOM 2022 N N . LEU A 1 268 ? 30.514 57.011 48.427 1.00 43.24 265 LEU A N 1
ATOM 2023 C CA . LEU A 1 268 ? 29.360 57.490 49.132 1.00 43.89 265 LEU A CA 1
ATOM 2024 C C . LEU A 1 268 ? 28.214 57.761 48.164 1.00 49.19 265 LEU A C 1
ATOM 2025 O O . LEU A 1 268 ? 27.101 57.296 48.380 1.00 59.56 265 LEU A O 1
ATOM 2030 N N . GLN A 1 269 ? 28.493 58.504 47.100 1.00 49.53 266 GLN A N 1
ATOM 2031 C CA . GLN A 1 269 ? 27.475 58.828 46.100 1.00 50.00 266 GLN A CA 1
ATOM 2032 C C . GLN A 1 269 ? 26.825 57.569 45.511 1.00 57.03 266 GLN A C 1
ATOM 2033 O O . GLN A 1 269 ? 25.602 57.512 45.350 1.00 69.99 266 GLN A O 1
ATOM 2039 N N . GLU A 1 270 ? 27.638 56.558 45.216 1.00 47.72 267 GLU A N 1
ATOM 2040 C CA . GLU A 1 270 ? 27.117 55.276 44.749 1.00 50.27 267 GLU A CA 1
ATOM 2041 C C . GLU A 1 270 ? 26.218 54.551 45.777 1.00 55.88 267 GLU A C 1
ATOM 2042 O O . GLU A 1 270 ? 25.149 54.039 45.410 1.00 53.26 267 GLU A O 1
ATOM 2048 N N . VAL A 1 271 ? 26.643 54.518 47.045 1.00 58.46 268 VAL A N 1
ATOM 2049 C CA . VAL A 1 271 ? 25.858 53.887 48.117 1.00 56.02 268 VAL A CA 1
ATOM 2050 C C . VAL A 1 271 ? 24.523 54.596 48.277 1.00 56.61 268 VAL A C 1
ATOM 2051 O O . VAL A 1 271 ? 23.494 53.959 48.448 1.00 58.25 268 VAL A O 1
ATOM 2055 N N . PHE A 1 272 ? 24.547 55.919 48.197 1.00 49.01 269 PHE A N 1
ATOM 2056 C CA . PHE A 1 272 ? 23.330 56.706 48.269 1.00 46.79 269 PHE A CA 1
ATOM 2057 C C . PHE A 1 272 ? 22.375 56.375 47.123 1.00 53.75 269 PHE A C 1
ATOM 2058 O O . PHE A 1 272 ? 21.161 56.360 47.287 1.00 65.57 269 PHE A O 1
ATOM 2066 N N . GLY A 1 273 ? 22.923 56.096 45.958 1.00 53.01 270 GLY A N 1
ATOM 2067 C CA . GLY A 1 273 ? 22.076 55.752 44.844 1.00 53.11 270 GLY A CA 1
ATOM 2068 C C . GLY A 1 273 ? 21.360 54.450 45.112 1.00 49.74 270 GLY A C 1
ATOM 2069 O O . GLY A 1 273 ? 20.187 54.325 44.812 1.00 55.52 270 GLY A O 1
ATOM 2070 N N . VAL A 1 274 ? 22.065 53.483 45.688 1.00 51.22 271 VAL A N 1
ATOM 2071 C CA . VAL A 1 274 ? 21.469 52.190 46.006 1.00 53.14 271 VAL A CA 1
ATOM 2072 C C . VAL A 1 274 ? 20.333 52.331 47.022 1.00 57.09 271 VAL A C 1
ATOM 2073 O O . VAL A 1 274 ? 19.270 51.718 46.872 1.00 62.15 271 VAL A O 1
ATOM 2077 N N . TYR A 1 275 ? 20.565 53.153 48.044 1.00 51.60 272 TYR A N 1
ATOM 2078 C CA . TYR A 1 275 ? 19.559 53.419 49.062 1.00 52.04 272 TYR A CA 1
ATOM 2079 C C . TYR A 1 275 ? 18.378 54.123 48.442 1.00 54.88 272 TYR A C 1
ATOM 2080 O O . TYR A 1 275 ? 17.215 53.830 48.763 1.00 51.79 272 TYR A O 1
ATOM 2089 N N . TYR A 1 276 ? 18.680 55.084 47.577 1.00 50.06 273 TYR A N 1
ATOM 2090 C CA . TYR A 1 276 ? 17.620 55.886 47.013 1.00 49.50 273 TYR A CA 1
ATOM 2091 C C . TYR A 1 276 ? 16.735 55.015 46.159 1.00 48.01 273 TYR A C 1
ATOM 2092 O O . TYR A 1 276 ? 15.524 55.062 46.267 1.00 48.61 273 TYR A O 1
ATOM 2101 N N . ARG A 1 277 ? 17.328 54.193 45.313 1.00 52.08 274 ARG A N 1
ATOM 2102 C CA . ARG A 1 277 ? 16.473 53.482 44.386 1.00 58.45 274 ARG A CA 1
ATOM 2103 C C . ARG A 1 277 ? 15.875 52.224 45.028 1.00 59.09 274 ARG A C 1
ATOM 2104 O O . ARG A 1 277 ? 15.043 51.538 44.454 1.00 67.45 274 ARG A O 1
ATOM 2112 N N . ARG A 1 278 ? 16.298 51.979 46.258 1.00 63.04 275 ARG A N 1
ATOM 2113 C CA . ARG A 1 278 ? 15.680 51.022 47.178 1.00 61.29 275 ARG A CA 1
ATOM 2114 C C . ARG A 1 278 ? 14.498 51.603 47.978 1.00 62.75 275 ARG A C 1
ATOM 2115 O O . ARG A 1 278 ? 13.684 50.868 48.558 1.00 67.85 275 ARG A O 1
ATOM 2123 N N . GLY A 1 279 ? 14.428 52.929 48.031 1.00 59.31 276 GLY A N 1
ATOM 2124 C CA . GLY A 1 279 ? 13.382 53.625 48.759 1.00 55.84 276 GLY A CA 1
ATOM 2125 C C . GLY A 1 279 ? 13.694 53.982 50.208 1.00 57.77 276 GLY A C 1
ATOM 2126 O O . GLY A 1 279 ? 12.786 54.335 50.982 1.00 58.50 276 GLY A O 1
ATOM 2127 N N . VAL A 1 280 ? 14.966 53.893 50.602 1.00 58.09 277 VAL A N 1
ATOM 2128 C CA . VAL A 1 280 ? 15.328 54.290 51.968 1.00 56.00 277 VAL A CA 1
ATOM 2129 C C . VAL A 1 280 ? 15.479 55.802 52.047 1.00 57.62 277 VAL A C 1
ATOM 2130 O O . VAL A 1 280 ? 16.263 56.393 51.309 1.00 56.17 277 VAL A O 1
ATOM 2134 N N . ARG A 1 281 ? 14.712 56.433 52.927 1.00 54.37 278 ARG A N 1
ATOM 2135 C CA . ARG A 1 281 ? 14.666 57.881 52.939 1.00 50.09 278 ARG A CA 1
ATOM 2136 C C . ARG A 1 281 ? 15.869 58.494 53.634 1.00 56.33 278 ARG A C 1
ATOM 2137 O O . ARG A 1 281 ? 16.432 59.471 53.153 1.00 58.03 278 ARG A O 1
ATOM 2145 N N . GLU A 1 282 ? 16.267 57.913 54.757 1.00 53.77 279 GLU A N 1
ATOM 2146 C CA . GLU A 1 282 ? 17.307 58.519 55.558 1.00 56.03 279 GLU A CA 1
ATOM 2147 C C . GLU A 1 282 ? 18.494 57.604 55.758 1.00 63.86 279 GLU A C 1
ATOM 2148 O O . GLU A 1 282 ? 18.345 56.434 56.117 1.00 68.03 279 GLU A O 1
ATOM 2154 N N . VAL A 1 283 ? 19.673 58.167 55.504 1.00 61.09 280 VAL A N 1
ATOM 2155 C CA . VAL A 1 283 ? 20.956 57.536 55.792 1.00 51.87 280 VAL A CA 1
ATOM 2156 C C . VAL A 1 283 ? 21.789 58.412 56.737 1.00 52.19 280 VAL A C 1
ATOM 2157 O O . VAL A 1 283 ? 21.792 59.647 56.658 1.00 47.64 280 VAL A O 1
ATOM 2161 N N . GLU A 1 284 ? 22.468 57.753 57.657 1.00 49.92 281 GLU A N 1
ATOM 2162 C CA . GLU A 1 284 ? 23.299 58.433 58.613 1.00 53.34 281 GLU A CA 1
ATOM 2163 C C . GLU A 1 284 ? 24.610 57.700 58.694 1.00 53.43 281 GLU A C 1
ATOM 2164 O O . GLU A 1 284 ? 24.704 56.529 58.335 1.00 60.80 281 GLU A O 1
ATOM 2170 N N . LEU A 1 285 ? 25.622 58.409 59.168 1.00 47.88 282 LEU A N 1
ATOM 2171 C CA . LEU A 1 285 ? 26.871 57.799 59.558 1.00 43.46 282 LEU A CA 1
ATOM 2172 C C . LEU A 1 285 ? 27.550 58.690 60.576 1.00 52.86 282 LEU A C 1
ATOM 2173 O O . LEU A 1 285 ? 27.054 59.758 60.938 1.00 54.02 282 LEU A O 1
ATOM 2178 N N . SER A 1 286 ? 28.716 58.251 61.008 1.00 54.75 283 SER A N 1
ATOM 2179 C CA . SER A 1 286 ? 29.373 58.884 62.117 1.00 56.22 283 SER A CA 1
ATOM 2180 C C . SER A 1 286 ? 30.860 59.080 61.799 1.00 54.36 283 SER A C 1
ATOM 2181 O O . SER A 1 286 ? 31.514 58.184 61.263 1.00 46.61 283 SER A O 1
ATOM 2184 N N . VAL A 1 287 ? 31.398 60.257 62.096 1.00 53.89 284 VAL A N 1
ATOM 2185 C CA . VAL A 1 287 ? 32.822 60.477 61.853 1.00 53.75 284 VAL A CA 1
ATOM 2186 C C . VAL A 1 287 ? 33.564 61.180 62.992 1.00 53.99 284 VAL A C 1
ATOM 2187 O O . VAL A 1 287 ? 33.093 62.171 63.525 1.00 55.40 284 VAL A O 1
ATOM 2191 N N . ASP A 1 288 ? 34.711 60.612 63.369 1.00 59.53 285 ASP A N 1
ATOM 2192 C CA . ASP A 1 288 ? 35.648 61.199 64.326 1.00 67.15 285 ASP A CA 1
ATOM 2193 C C . ASP A 1 288 ? 36.445 62.336 63.719 1.00 69.99 285 ASP A C 1
ATOM 2194 O O . ASP A 1 288 ? 36.886 62.266 62.573 1.00 72.28 285 ASP A O 1
ATOM 2199 N N . ALA A 1 289 ? 36.637 63.383 64.505 1.00 67.55 286 ALA A N 1
ATOM 2200 C CA . ALA A 1 289 ? 37.418 64.521 64.068 1.00 65.72 286 ALA A CA 1
ATOM 2201 C C . ALA A 1 289 ? 38.095 65.121 65.291 1.00 67.61 286 ALA A C 1
ATOM 2202 O O . ALA A 1 289 ? 37.504 65.128 66.366 1.00 69.50 286 ALA A O 1
ATOM 2204 N N . GLU A 1 290 ? 39.325 65.604 65.139 1.00 71.70 287 GLU A N 1
ATOM 2205 C CA . GLU A 1 290 ? 40.037 66.255 66.247 1.00 78.20 287 GLU A CA 1
ATOM 2206 C C . GLU A 1 290 ? 39.221 67.451 66.747 1.00 73.43 287 GLU A C 1
ATOM 2207 O O . GLU A 1 290 ? 38.570 68.119 65.953 1.00 68.39 287 GLU A O 1
ATOM 2213 N N . SER A 1 291 ? 39.255 67.726 68.050 1.00 74.76 288 SER A N 1
ATOM 2214 C CA . SER A 1 291 ? 38.430 68.793 68.631 1.00 70.09 288 SER A CA 1
ATOM 2215 C C . SER A 1 291 ? 38.634 70.105 67.873 1.00 67.28 288 SER A C 1
ATOM 2216 O O . SER A 1 291 ? 39.760 70.487 67.611 1.00 72.69 288 SER A O 1
ATOM 2219 N N . ARG A 1 292 ? 37.539 70.749 67.481 1.00 72.93 289 ARG A N 1
ATOM 2220 C CA . ARG A 1 292 ? 37.543 72.009 66.711 1.00 81.56 289 ARG A CA 1
ATOM 2221 C C . ARG A 1 292 ? 37.796 71.968 65.170 1.00 86.27 289 ARG A C 1
ATOM 2222 O O . ARG A 1 292 ? 37.610 72.988 64.518 1.00 88.94 289 ARG A O 1
ATOM 2230 N N . THR A 1 293 ? 38.190 70.833 64.577 1.00 83.80 290 THR A N 1
ATOM 2231 C CA . THR A 1 293 ? 38.453 70.793 63.110 1.00 80.50 290 THR A CA 1
ATOM 2232 C C . THR A 1 293 ? 37.216 70.764 62.203 1.00 76.55 290 THR A C 1
ATOM 2233 O O . THR A 1 293 ? 37.217 71.311 61.082 1.00 75.81 290 THR A O 1
ATOM 2237 N N . GLY A 1 294 ? 36.176 70.091 62.674 1.00 65.84 291 GLY A N 1
ATOM 2238 C CA . GLY A 1 294 ? 34.992 69.890 61.869 1.00 57.90 291 GLY A CA 1
ATOM 2239 C C . GLY A 1 294 ? 35.124 68.637 61.043 1.00 53.22 291 GLY A C 1
ATOM 2240 O O . GLY A 1 294 ? 36.201 68.084 60.919 1.00 58.47 291 GLY A O 1
ATOM 2241 N N . ALA A 1 295 ? 34.018 68.178 60.473 1.00 62.69 292 ALA A N 1
ATOM 2242 C CA . ALA A 1 295 ? 34.050 66.980 59.637 1.00 59.66 292 ALA A CA 1
ATOM 2243 C C . ALA A 1 295 ? 34.755 67.268 58.309 1.00 61.51 292 ALA A C 1
ATOM 2244 O O . ALA A 1 295 ? 34.769 68.414 57.832 1.00 61.69 292 ALA A O 1
ATOM 2246 N N . PRO A 1 296 ? 35.392 66.238 57.738 1.00 59.32 293 PRO A N 1
ATOM 2247 C CA . PRO A 1 296 ? 36.052 66.328 56.440 1.00 58.18 293 PRO A CA 1
ATOM 2248 C C . PRO A 1 296 ? 35.106 66.865 55.388 1.00 60.44 293 PRO A C 1
ATOM 2249 O O . PRO A 1 296 ? 33.920 66.487 55.381 1.00 60.21 293 PRO A O 1
ATOM 2253 N N . ARG A 1 297 ? 35.623 67.701 54.487 1.00 56.82 294 ARG A N 1
ATOM 2254 C CA . ARG A 1 297 ? 34.797 68.257 53.422 1.00 53.60 294 ARG A CA 1
ATOM 2255 C C . ARG A 1 297 ? 34.113 67.148 52.619 1.00 54.61 294 ARG A C 1
ATOM 2256 O O . ARG A 1 297 ? 33.104 67.392 51.973 1.00 59.32 294 ARG A O 1
ATOM 2264 N N . LEU A 1 298 ? 34.634 65.926 52.718 1.00 48.13 295 LEU A N 1
ATOM 2265 C CA . LEU A 1 298 ? 34.069 64.764 52.048 1.00 44.55 295 LEU A CA 1
ATOM 2266 C C . LEU A 1 298 ? 32.559 64.632 52.212 1.00 54.27 295 LEU A C 1
ATOM 2267 O O . LEU A 1 298 ? 31.835 64.373 51.246 1.00 59.41 295 LEU A O 1
ATOM 2272 N N . TYR A 1 299 ? 32.079 64.814 53.438 1.00 57.88 296 TYR A N 1
ATOM 2273 C CA . TYR A 1 299 ? 30.700 64.437 53.782 1.00 46.53 296 TYR A CA 1
ATOM 2274 C C . TYR A 1 299 ? 29.676 65.449 53.300 1.00 53.14 296 TYR A C 1
ATOM 2275 O O . TYR A 1 299 ? 28.645 65.092 52.745 1.00 58.19 296 TYR A O 1
ATOM 2284 N N . ARG A 1 300 ? 29.987 66.724 53.474 1.00 60.29 297 ARG A N 1
ATOM 2285 C CA . ARG A 1 300 ? 29.140 67.769 52.947 1.00 59.36 297 ARG A CA 1
ATOM 2286 C C . ARG A 1 300 ? 29.116 67.701 51.405 1.00 63.31 297 ARG A C 1
ATOM 2287 O O . ARG A 1 300 ? 28.063 67.834 50.771 1.00 69.17 297 ARG A O 1
ATOM 2295 N N . ARG A 1 301 ? 30.267 67.425 50.808 1.00 60.26 298 ARG A N 1
ATOM 2296 C CA . ARG A 1 301 ? 30.355 67.233 49.360 1.00 52.16 298 ARG A CA 1
ATOM 2297 C C . ARG A 1 301 ? 29.543 66.041 48.874 1.00 48.27 298 ARG A C 1
ATOM 2298 O O . ARG A 1 301 ? 29.168 66.007 47.719 1.00 49.24 298 ARG A O 1
ATOM 2306 N N . ALA A 1 302 ? 29.286 65.063 49.739 1.00 47.93 299 ALA A N 1
ATOM 2307 C CA . ALA A 1 302 ? 28.489 63.910 49.328 1.00 49.70 299 ALA A CA 1
ATOM 2308 C C . ALA A 1 302 ? 26.992 64.179 49.525 1.00 54.32 299 ALA A C 1
ATOM 2309 O O . ALA A 1 302 ? 26.133 63.341 49.238 1.00 57.80 299 ALA A O 1
ATOM 2311 N N . GLY A 1 303 ? 26.692 65.380 49.993 1.00 52.90 300 GLY A N 1
ATOM 2312 C CA . GLY A 1 303 ? 25.316 65.813 50.113 1.00 55.66 300 GLY A CA 1
ATOM 2313 C C . GLY A 1 303 ? 24.807 65.677 51.527 1.00 54.20 300 GLY A C 1
ATOM 2314 O O . GLY A 1 303 ? 23.614 65.855 51.803 1.00 54.76 300 GLY A O 1
ATOM 2323 N N . HIS A 1 305 ? 24.875 66.427 55.759 1.00 42.82 302 HIS A N 1
ATOM 2324 C CA . HIS A 1 305 ? 24.785 67.610 56.600 1.00 49.44 302 HIS A CA 1
ATOM 2325 C C . HIS A 1 305 ? 24.895 67.171 58.061 1.00 57.33 302 HIS A C 1
ATOM 2326 O O . HIS A 1 305 ? 24.820 65.979 58.369 1.00 57.20 302 HIS A O 1
ATOM 2333 N N . VAL A 1 306 ? 25.123 68.119 58.957 1.00 49.06 303 VAL A N 1
ATOM 2334 C CA . VAL A 1 306 ? 25.356 67.766 60.347 1.00 42.75 303 VAL A CA 1
ATOM 2335 C C . VAL A 1 306 ? 24.036 67.541 61.110 1.00 49.70 303 VAL A C 1
ATOM 2336 O O . VAL A 1 306 ? 23.216 68.439 61.244 1.00 60.77 303 VAL A O 1
ATOM 2340 N N . LYS A 1 307 ? 23.857 66.334 61.633 1.00 53.37 304 LYS A N 1
ATOM 2341 C CA . LYS A 1 307 ? 22.728 66.043 62.503 1.00 58.00 304 LYS A CA 1
ATOM 2342 C C . LYS A 1 307 ? 23.073 66.554 63.895 1.00 67.84 304 LYS A C 1
ATOM 2343 O O . LYS A 1 307 ? 22.535 67.567 64.343 1.00 72.67 304 LYS A O 1
ATOM 2349 N N . HIS A 1 308 ? 23.984 65.876 64.582 1.00 68.39 305 HIS A N 1
ATOM 2350 C CA A HIS A 1 308 ? 24.478 66.385 65.863 0.70 68.07 305 HIS A CA 1
ATOM 2351 C CA B HIS A 1 308 ? 24.468 66.363 65.862 0.30 68.05 305 HIS A CA 1
ATOM 2352 C C . HIS A 1 308 ? 25.969 66.102 66.057 1.00 66.28 305 HIS A C 1
ATOM 2353 O O . HIS A 1 308 ? 26.576 65.337 65.314 1.00 62.97 305 HIS A O 1
ATOM 2366 N N . ARG A 1 309 ? 26.554 66.781 67.034 1.00 67.09 306 ARG A N 1
ATOM 2367 C CA . ARG A 1 309 ? 27.971 66.705 67.333 1.00 62.20 306 ARG A CA 1
ATOM 2368 C C . ARG A 1 309 ? 28.142 66.245 68.770 1.00 61.75 306 ARG A C 1
ATOM 2369 O O . ARG A 1 309 ? 27.552 66.815 69.689 1.00 63.06 306 ARG A O 1
ATOM 2377 N N . TYR A 1 310 ? 28.948 65.218 68.978 1.00 55.07 307 TYR A N 1
ATOM 2378 C CA . TYR A 1 310 ? 29.229 64.806 70.337 1.00 57.79 307 TYR A CA 1
ATOM 2379 C C . TYR A 1 310 ? 30.689 65.089 70.650 1.00 57.36 307 TYR A C 1
ATOM 2380 O O . TYR A 1 310 ? 31.538 65.070 69.758 1.00 59.98 307 TYR A O 1
ATOM 2389 N N . VAL A 1 311 ? 30.969 65.377 71.914 1.00 53.56 308 VAL A N 1
ATOM 2390 C CA . VAL A 1 311 ? 32.336 65.484 72.382 1.00 57.08 308 VAL A CA 1
ATOM 2391 C C . VAL A 1 311 ? 32.608 64.283 73.263 1.00 65.46 308 VAL A C 1
ATOM 2392 O O . VAL A 1 311 ? 31.917 64.057 74.259 1.00 65.41 308 VAL A O 1
ATOM 2396 N N . LEU A 1 312 ? 33.616 63.505 72.892 1.00 61.00 309 LEU A N 1
ATOM 2397 C CA . LEU A 1 312 ? 33.950 62.339 73.669 1.00 55.10 309 LEU A CA 1
ATOM 2398 C C . LEU A 1 312 ? 34.756 62.738 74.910 1.00 57.61 309 LEU A C 1
ATOM 2399 O O . LEU A 1 312 ? 35.841 63.319 74.822 1.00 58.84 309 LEU A O 1
ATOM 2404 N N . HIS A 1 313 ? 34.208 62.408 76.071 1.00 61.57 310 HIS A N 1
ATOM 2405 C CA . HIS A 1 313 ? 34.882 62.665 77.331 1.00 69.39 310 HIS A CA 1
ATOM 2406 C C . HIS A 1 313 ? 35.441 61.384 77.937 1.00 77.69 310 HIS A C 1
ATOM 2407 O O . HIS A 1 313 ? 34.739 60.378 78.030 1.00 80.46 310 HIS A O 1
ATOM 2414 N N . ARG A 1 314 ? 36.715 61.430 78.327 1.00 76.03 311 ARG A N 1
ATOM 2415 C CA . ARG A 1 314 ? 37.405 60.253 78.839 1.00 71.33 311 ARG A CA 1
ATOM 2416 C C . ARG A 1 314 ? 38.138 60.509 80.152 1.00 72.13 311 ARG A C 1
ATOM 2417 O O . ARG A 1 314 ? 38.732 61.566 80.343 1.00 76.66 311 ARG A O 1
ATOM 2425 N N . LYS A 1 315 ? 38.102 59.532 81.050 1.00 69.29 312 LYS A N 1
ATOM 2426 C CA . LYS A 1 315 ? 38.841 59.614 82.307 1.00 73.55 312 LYS A CA 1
ATOM 2427 C C . LYS A 1 315 ? 39.639 58.336 82.515 1.00 76.67 312 LYS A C 1
ATOM 2428 O O . LYS A 1 315 ? 39.170 57.254 82.174 1.00 85.11 312 LYS A O 1
ATOM 2434 N N . GLU A 1 316 ? 40.835 58.448 83.079 1.00 72.25 313 GLU A N 1
ATOM 2435 C CA . GLU A 1 316 ? 41.648 57.259 83.295 1.00 74.07 313 GLU A CA 1
ATOM 2436 C C . GLU A 1 316 ? 41.426 56.681 84.686 1.00 81.59 313 GLU A C 1
ATOM 2437 O O . GLU A 1 316 ? 41.808 57.294 85.684 1.00 86.27 313 GLU A O 1
ATOM 2443 N N . ILE A 1 317 ? 40.827 55.490 84.735 1.00 79.55 314 ILE A N 1
ATOM 2444 C CA . ILE A 1 317 ? 40.542 54.797 85.991 1.00 78.82 314 ILE A CA 1
ATOM 2445 C C . ILE A 1 317 ? 41.786 54.123 86.585 1.00 85.77 314 ILE A C 1
ATOM 2446 O O . ILE A 1 317 ? 42.006 54.164 87.802 1.00 86.79 314 ILE A O 1
ATOM 2451 N N . ARG A 1 318 ? 42.596 53.500 85.734 1.00 85.52 315 ARG A N 1
ATOM 2452 C CA . ARG A 1 318 ? 43.878 52.973 86.188 1.00 93.76 315 ARG A CA 1
ATOM 2453 C C . ARG A 1 318 ? 44.963 53.269 85.172 1.00 74.36 315 ARG A C 1
ATOM 2454 O O . ARG A 1 318 ? 44.742 53.129 83.985 1.00 78.30 315 ARG A O 1
ATOM 2462 N N . PRO A 1 319 ? 46.159 53.631 85.644 1.00 82.29 316 PRO A N 1
ATOM 2463 C CA . PRO A 1 319 ? 47.272 53.925 84.728 1.00 87.17 316 PRO A CA 1
ATOM 2464 C C . PRO A 1 319 ? 47.879 52.673 84.104 1.00 90.26 316 PRO A C 1
ATOM 2465 O O . PRO A 1 319 ? 47.761 51.575 84.650 1.00 96.69 316 PRO A O 1
ATOM 2469 N N . GLY A 1 320 ? 48.519 52.848 82.955 1.00 85.10 317 GLY A N 1
ATOM 2470 C CA . GLY A 1 320 ? 49.127 51.737 82.254 1.00 83.34 317 GLY A CA 1
ATOM 2471 C C . GLY A 1 320 ? 49.219 51.986 80.768 1.00 83.84 317 GLY A C 1
ATOM 2472 O O . GLY A 1 320 ? 48.902 53.074 80.282 1.00 81.81 317 GLY A O 1
ATOM 2473 N N . ILE A 1 321 ? 49.656 50.969 80.037 1.00 87.66 318 ILE A N 1
ATOM 2474 C CA . ILE A 1 321 ? 49.872 51.107 78.603 1.00 92.80 318 ILE A CA 1
ATOM 2475 C C . ILE A 1 321 ? 48.534 51.039 77.893 1.00 92.81 318 ILE A C 1
ATOM 2476 O O . ILE A 1 321 ? 47.593 50.454 78.422 1.00 92.94 318 ILE A O 1
ATOM 2481 N N . ASP A 1 322 ? 48.422 51.618 76.703 1.00 99.08 319 ASP A N 1
ATOM 2482 C CA . ASP A 1 322 ? 47.098 51.725 76.113 1.00 103.15 319 ASP A CA 1
ATOM 2483 C C . ASP A 1 322 ? 46.859 50.500 75.271 1.00 102.09 319 ASP A C 1
ATOM 2484 O O . ASP A 1 322 ? 47.453 50.305 74.215 1.00 102.13 319 ASP A O 1
ATOM 2489 N N . LEU A 1 323 ? 45.963 49.666 75.773 1.00 102.90 320 LEU A N 1
ATOM 2490 C CA . LEU A 1 323 ? 45.617 48.443 75.084 1.00 104.22 320 LEU A CA 1
ATOM 2491 C C . LEU A 1 323 ? 44.322 48.483 74.274 1.00 110.83 320 LEU A C 1
ATOM 2492 O O . LEU A 1 323 ? 43.979 47.511 73.610 1.00 115.03 320 LEU A O 1
ATOM 2497 N N . SER A 1 324 ? 43.605 49.598 74.310 1.00 113.48 321 SER A N 1
ATOM 2498 C CA . SER A 1 324 ? 42.301 49.664 73.662 1.00 115.11 321 SER A CA 1
ATOM 2499 C C . SER A 1 324 ? 42.399 49.464 72.168 1.00 119.86 321 SER A C 1
ATOM 2500 O O . SER A 1 324 ? 41.464 48.971 71.539 1.00 120.58 321 SER A O 1
ATOM 2503 N N . THR A 1 325 ? 43.524 49.891 71.609 1.00 124.62 322 THR A N 1
ATOM 2504 C CA . THR A 1 325 ? 43.774 49.814 70.178 1.00 123.42 322 THR A CA 1
ATOM 2505 C C . THR A 1 325 ? 44.623 48.598 69.702 1.00 130.74 322 THR A C 1
ATOM 2506 O O . THR A 1 325 ? 44.843 48.421 68.501 1.00 132.24 322 THR A O 1
ATOM 2510 N N . THR A 1 326 ? 45.089 47.757 70.626 1.00 129.72 323 THR A N 1
ATOM 2511 C CA . THR A 1 326 ? 45.991 46.652 70.255 1.00 129.66 323 THR A CA 1
ATOM 2512 C C . THR A 1 326 ? 45.407 45.253 70.473 1.00 124.47 323 THR A C 1
ATOM 2513 O O . THR A 1 326 ? 45.697 44.321 69.714 1.00 121.12 323 THR A O 1
#